Protein 6ABO (pdb70)

Radius of gyration: 52.86 Å; Cα contacts (8 Å, |Δi|>4): 261; chains: 2; bounding box: 54×176×40 Å

CATH classification: 2.170.210.10 (+1 more: 1.20.5.370)

Structure (mmCIF, N/CA/C/O backbone):
data_6ABO
#
_entry.id   6ABO
#
_cell.length_a   75.315
_cell.length_b   331.116
_cell.length_c   64.080
_cell.angle_alpha   90.000
_cell.angle_beta   90.000
_cell.angle_gamma   90.000
#
_symmetry.space_group_name_H-M   'C 2 2 21'
#
loop_
_entity.id
_entity.type
_entity.pdbx_description
1 polymer 'DNA repair protein XRCC4'
2 polymer 'Intermediate filament family orphan 1'
3 non-polymer GLYCEROL
4 non-polymer 'SULFATE ION'
5 water water
#
loop_
_atom_site.group_PDB
_atom_site.id
_atom_site.type_symbol
_atom_site.label_atom_id
_atom_site.label_alt_id
_atom_site.label_comp_id
_atom_site.label_asym_id
_atom_site.label_entity_id
_atom_site.label_seq_id
_atom_site.pdbx_PDB_ins_code
_atom_site.Cartn_x
_atom_site.Cartn_y
_atom_site.Cartn_z
_atom_site.occupancy
_atom_site.B_iso_or_equiv
_atom_site.auth_seq_id
_atom_site.auth_comp_id
_atom_site.auth_asym_id
_atom_site.auth_atom_id
_atom_site.pdbx_PDB_model_num
ATOM 1 N N . MET A 1 15 ? 55.12400 113.63600 10.23500 1.000 52.82000 1 MET A N 1
ATOM 2 C CA . MET A 1 15 ? 54.67400 114.74300 11.07100 1.000 50.77000 1 MET A CA 1
ATOM 3 C C . MET A 1 15 ? 53.48700 114.30200 11.93200 1.000 48.90000 1 MET A C 1
ATOM 4 O O . MET A 1 15 ? 52.48100 113.83400 11.40700 1.000 71.67000 1 MET A O 1
ATOM 9 N N . GLU A 1 16 ? 53.60600 114.42700 13.25100 1.000 45.52000 2 GLU A N 1
ATOM 10 C CA . GLU A 1 16 ? 52.52300 114.10300 14.17100 1.000 35.38000 2 GLU A CA 1
ATOM 11 C C . GLU A 1 16 ? 51.98300 115.37900 14.80500 1.000 29.62000 2 GLU A C 1
ATOM 12 O O . GLU A 1 16 ? 52.53200 116.46900 14.63300 1.000 37.42000 2 GLU A O 1
ATOM 18 N N . ARG A 1 17 ? 50.88800 115.23100 15.54600 1.000 20.49000 3 ARG A N 1
ATOM 19 C CA . ARG A 1 17 ? 50.34700 116.34300 16.31800 1.000 23.21000 3 ARG A CA 1
ATOM 20 C C . ARG A 1 17 ? 49.45700 115.79900 17.42800 1.000 27.61000 3 ARG A C 1
ATOM 21 O O . ARG A 1 17 ? 48.99800 114.65500 17.38500 1.000 24.01000 3 ARG A O 1
ATOM 29 N N . LYS A 1 18 ? 49.22300 116.64300 18.42800 1.000 18.16000 4 LYS A N 1
ATOM 30 C CA . LYS A 1 18 ? 48.32100 116.31700 19.52300 1.000 21.90000 4 LYS A CA 1
ATOM 31 C C . LYS A 1 18 ? 47.59400 117.59000 19.93700 1.000 30.76000 4 LYS A C 1
ATOM 32 O O . LYS A 1 18 ? 48.22500 118.63400 20.12900 1.000 31.58000 4 LYS A O 1
ATOM 38 N N . ILE A 1 19 ? 46.27300 117.50100 20.06000 1.000 20.49000 5 ILE A N 1
ATOM 39 C CA . ILE A 1 19 ? 45.42900 118.61600 20.47500 1.000 21.45000 5 ILE A CA 1
ATOM 40 C C . ILE A 1 19 ? 44.88300 118.28300 21.85500 1.000 23.12000 5 ILE A C 1
ATOM 41 O O . ILE A 1 19 ? 44.28000 117.21900 22.05000 1.000 32.49000 5 ILE A O 1
ATOM 46 N N . SER A 1 20 ? 45.10100 119.18100 22.81300 1.000 36.34000 6 SER A N 1
ATOM 47 C CA . SER A 1 20 ? 44.76300 118.91900 24.20200 1.000 27.57000 6 SER A CA 1
ATOM 48 C C . SER A 1 20 ? 44.03700 120.11400 24.79700 1.000 26.60000 6 SER A C 1
ATOM 49 O O . SER A 1 20 ? 44.26200 121.26000 24.40100 1.000 39.24000 6 SER A O 1
ATOM 52 N N . ARG A 1 21 ? 43.16200 119.82900 25.75400 1.000 24.48000 7 ARG A N 1
ATOM 53 C CA . ARG A 1 21 ? 42.44500 120.86000 26.48700 1.000 36.06000 7 ARG A CA 1
ATOM 54 C C . ARG A 1 21 ? 43.20400 121.20400 27.76000 1.000 34.47000 7 ARG A C 1
ATOM 55 O O . ARG A 1 21 ? 43.60000 120.31100 28.51600 1.000 41.70000 7 ARG A O 1
ATOM 63 N N . ILE A 1 22 ? 43.40900 122.50000 27.99100 1.000 33.98000 8 ILE A N 1
ATOM 64 C CA . ILE A 1 22 ? 44.07200 122.98200 29.19200 1.000 35.92000 8 ILE A CA 1
ATOM 65 C C . ILE A 1 22 ? 43.22900 124.08600 29.81300 1.000 34.74000 8 ILE A C 1
ATOM 66 O O . ILE A 1 22 ? 42.31900 124.63500 29.19100 1.000 40.54000 8 ILE A O 1
ATOM 71 N N A HIS A 1 23 ? 43.53300 124.38900 31.07200 0.610 36.51000 9 HIS A N 1
ATOM 72 N N B HIS A 1 23 ? 43.57000 124.42300 31.05300 0.390 37.17000 9 HIS A N 1
ATOM 73 C CA A HIS A 1 23 ? 42.88100 125.47000 31.80300 0.610 40.78000 9 HIS A CA 1
ATOM 74 C CA B HIS A 1 23 ? 42.88600 125.45900 31.82000 0.390 40.83000 9 HIS A CA 1
ATOM 75 C C A HIS A 1 23 ? 43.96400 126.40300 32.32200 0.610 41.14000 9 HIS A C 1
ATOM 76 C C B HIS A 1 23 ? 43.93700 126.42000 32.36200 0.390 41.18000 9 HIS A C 1
ATOM 77 O O A HIS A 1 23 ? 44.73300 126.03100 33.21400 0.610 47.85000 9 HIS A O 1
ATOM 78 O O B HIS A 1 23 ? 44.66300 126.08300 33.30300 0.390 47.69000 9 HIS A O 1
ATOM 91 N N . LEU A 1 24 ? 44.03400 127.60300 31.75600 1.000 38.75000 10 LEU A N 1
ATOM 92 C CA . LEU A 1 24 ? 44.96500 128.61300 32.23600 1.000 38.06000 10 LEU A CA 1
ATOM 93 C C . LEU A 1 24 ? 44.43800 129.21900 33.52800 1.000 40.49000 10 LEU A C 1
ATOM 94 O O . LEU A 1 24 ? 43.23000 129.40800 33.69100 1.000 51.71000 10 LEU A O 1
ATOM 99 N N . VAL A 1 25 ? 45.34700 129.51100 34.46000 1.000 41.60000 11 VAL A N 1
ATOM 100 C CA . VAL A 1 25 ? 44.93500 130.22500 35.66200 1.000 46.76000 11 VAL A CA 1
ATOM 101 C C . VAL A 1 25 ? 44.77300 131.71400 35.39200 1.000 32.13000 11 VAL A C 1
ATOM 102 O O . VAL A 1 25 ? 44.10600 132.40700 36.17000 1.000 49.83000 11 VAL A O 1
ATOM 106 N N . SER A 1 26 ? 45.36200 132.22200 34.30500 1.000 38.36000 12 SER A N 1
ATOM 107 C CA . SER A 1 26 ? 45.10100 133.59700 33.88900 1.000 35.26000 12 SER A CA 1
ATOM 108 C C . SER A 1 26 ? 43.66100 133.75700 33.42000 1.000 46.00000 12 SER A C 1
ATOM 109 O O . SER A 1 26 ? 42.98500 134.72500 33.78500 1.000 51.64000 12 SER A O 1
ATOM 112 N N . GLU A 1 27 ? 43.17700 132.81100 32.60700 1.000 56.85000 13 GLU A N 1
ATOM 113 C CA . GLU A 1 27 ? 41.80100 132.77100 32.11500 1.000 47.92000 13 GLU A CA 1
ATOM 114 C C . GLU A 1 27 ? 41.17300 131.47100 32.60400 1.000 51.03000 13 GLU A C 1
ATOM 115 O O . GLU A 1 27 ? 41.09900 130.48500 31.85500 1.000 58.38000 13 GLU A O 1
ATOM 121 N N . PRO A 1 28 ? 40.71500 131.42600 33.85900 1.000 54.71000 14 PRO A N 1
ATOM 122 C CA . PRO A 1 28 ? 40.18800 130.16600 34.40200 1.000 46.18000 14 PRO A CA 1
ATOM 123 C C . PRO A 1 28 ? 38.77300 129.83400 33.96200 1.000 58.35000 14 PRO A C 1
ATOM 124 O O . PRO A 1 28 ? 38.34600 128.68400 34.14000 1.000 50.06000 14 PRO A O 1
ATOM 128 N N . SER A 1 29 ? 38.03900 130.78900 33.38900 1.000 69.27000 15 SER A N 1
ATOM 129 C CA . SER A 1 29 ? 36.62600 130.56400 33.10100 1.000 71.38000 15 SER A CA 1
ATOM 130 C C . SER A 1 29 ? 36.43300 129.63300 31.90900 1.000 62.88000 15 SER A C 1
ATOM 131 O O . SER A 1 29 ? 35.56800 128.74900 31.94100 1.000 55.53000 15 SER A O 1
ATOM 134 N N . ILE A 1 30 ? 37.22300 129.80800 30.85200 1.000 46.89000 16 ILE A N 1
ATOM 135 C CA . ILE A 1 30 ? 37.00900 129.06300 29.61700 1.000 39.37000 16 ILE A CA 1
ATOM 136 C C . ILE A 1 30 ? 38.01900 127.92900 29.49400 1.000 50.85000 16 ILE A C 1
ATOM 137 O O . ILE A 1 30 ? 38.79800 127.66800 30.41800 1.000 55.03000 16 ILE A O 1
ATOM 142 N N . THR A 1 31 ? 38.00200 127.24500 28.35200 1.000 43.36000 17 THR A N 1
ATOM 143 C CA . THR A 1 31 ? 38.92200 126.15900 28.05000 1.000 38.02000 17 THR A CA 1
ATOM 144 C C . THR A 1 31 ? 39.73900 126.53700 26.82400 1.000 32.60000 17 THR A C 1
ATOM 145 O O . THR A 1 31 ? 39.18000 126.97900 25.81800 1.000 40.54000 17 THR A O 1
ATOM 149 N N . HIS A 1 32 ? 41.05400 126.37400 26.90900 1.000 26.50000 18 HIS A N 1
ATOM 150 C CA . HIS A 1 32 ? 41.92300 126.62800 25.77300 1.000 16.42000 18 HIS A CA 1
ATOM 151 C C . HIS A 1 32 ? 42.32700 125.30800 25.12900 1.000 22.87000 18 HIS A C 1
ATOM 152 O O . HIS A 1 32 ? 41.95900 124.22200 25.58200 1.000 26.59000 18 HIS A O 1
ATOM 159 N N . PHE A 1 33 ? 43.10100 125.40900 24.05500 1.000 14.46000 19 PHE A N 1
ATOM 160 C CA . PHE A 1 33 ? 43.54800 124.24100 23.31700 1.000 16.06000 19 PHE A CA 1
ATOM 161 C C . PHE A 1 33 ? 45.01800 124.39900 22.97700 1.000 28.73000 19 PHE A C 1
ATOM 162 O O . PHE A 1 33 ? 45.46400 125.48500 22.59500 1.000 24.76000 19 PHE A O 1
ATOM 170 N N . LEU A 1 34 ? 45.76400 123.31100 23.12100 1.000 21.24000 20 LEU A N 1
ATOM 171 C CA . LEU A 1 34 ? 47.15900 123.24300 22.71500 1.000 14.22000 20 LEU A CA 1
ATOM 172 C C . LEU A 1 34 ? 47.26800 122.26000 21.56300 1.000 21.17000 20 LEU A C 1
ATOM 173 O O . LEU A 1 34 ? 46.82700 121.11300 21.68300 1.000 29.84000 20 LEU A O 1
ATOM 178 N N . GLN A 1 35 ? 47.85200 122.70400 20.45800 1.000 16.07000 21 GLN A N 1
ATOM 179 C CA . GLN A 1 35 ? 48.12400 121.84100 19.31300 1.000 16.44000 21 GLN A CA 1
ATOM 180 C C . GLN A 1 35 ? 49.63700 121.77000 19.15900 1.000 30.87000 21 GLN A C 1
ATOM 181 O O . GLN A 1 35 ? 50.25600 122.69700 18.62700 1.000 36.50000 21 GLN A O 1
ATOM 187 N N . VAL A 1 36 ? 50.22900 120.67800 19.63700 1.000 30.82000 22 VAL A N 1
ATOM 188 C CA . VAL A 1 36 ? 51.66800 120.45600 19.55100 1.000 36.03000 22 VAL A CA 1
ATOM 189 C C . VAL A 1 36 ? 51.94000 119.53800 18.37000 1.000 30.44000 22 VAL A C 1
ATOM 190 O O . VAL A 1 36 ? 51.35200 118.45700 18.27600 1.000 42.27000 22 VAL A O 1
ATOM 194 N N . SER A 1 37 ? 52.83900 119.95400 17.47600 1.000 19.62000 23 SER A N 1
ATOM 195 C CA . SER A 1 37 ? 53.23000 119.15100 16.32100 1.000 29.30000 23 SER A CA 1
ATOM 196 C C . SER A 1 37 ? 54.74500 118.97100 16.28900 1.000 29.72000 23 SER A C 1
ATOM 197 O O . SER A 1 37 ? 55.49500 119.89700 16.61300 1.000 40.65000 23 SER A O 1
ATOM 200 N N . TRP A 1 38 ? 55.19200 117.77900 15.88500 1.000 32.51000 24 TRP A N 1
ATOM 201 C CA . TRP A 1 38 ? 56.60400 117.41000 15.93600 1.000 32.74000 24 TRP A CA 1
ATOM 202 C C . TRP A 1 38 ? 56.89600 116.32100 14.90800 1.000 38.29000 24 TRP A C 1
ATOM 203 O O . TRP A 1 38 ? 55.99100 115.77000 14.27900 1.000 39.12000 24 TRP A O 1
ATOM 214 N N . GLU A 1 39 ? 58.17000 116.02500 14.73700 1.000 62.25000 25 GLU A N 1
ATOM 215 C CA . GLU A 1 39 ? 58.64700 115.04800 13.77100 1.000 59.45000 25 GLU A CA 1
ATOM 216 C C . GLU A 1 39 ? 60.13700 114.78200 13.93900 1.000 70.16000 25 GLU A C 1
ATOM 217 O O . GLU A 1 39 ? 60.90600 115.69100 13.78000 1.000 95.20000 25 GLU A O 1
ATOM 223 N N . LYS A 1 40 ? 60.56600 113.56200 14.21300 1.000 59.21000 26 LYS A N 1
ATOM 224 C CA . LYS A 1 40 ? 59.63400 112.47000 14.43400 1.000 52.27000 26 LYS A CA 1
ATOM 225 C C . LYS A 1 40 ? 59.43500 112.28100 15.93600 1.000 64.04000 26 LYS A C 1
ATOM 226 O O . LYS A 1 40 ? 58.54900 111.54700 16.36700 1.000 59.19000 26 LYS A O 1
ATOM 232 N N . THR A 1 41 ? 60.27600 112.93900 16.73400 1.000 76.32000 27 THR A N 1
ATOM 233 C CA . THR A 1 41 ? 60.19800 112.86200 18.18600 1.000 61.69000 27 THR A CA 1
ATOM 234 C C . THR A 1 41 ? 60.06800 114.26600 18.76300 1.000 47.07000 27 THR A C 1
ATOM 235 O O . THR A 1 41 ? 60.43500 115.25800 18.12800 1.000 46.82000 27 THR A O 1
ATOM 239 N N . LEU A 1 42 ? 59.53400 114.34400 19.98500 1.000 42.20000 28 LEU A N 1
ATOM 240 C CA . LEU A 1 42 ? 59.36000 115.64100 20.63500 1.000 26.85000 28 LEU A CA 1
ATOM 241 C C . LEU A 1 42 ? 60.69400 116.28600 20.99600 1.000 38.91000 28 LEU A C 1
ATOM 242 O O . LEU A 1 42 ? 60.74100 117.49800 21.22100 1.000 46.39000 28 LEU A O 1
ATOM 247 N N . GLU A 1 43 ? 61.77900 115.50600 21.03200 1.000 56.90000 29 GLU A N 1
ATOM 248 C CA . GLU A 1 43 ? 63.07700 116.04400 21.43200 1.000 38.08000 29 GLU A CA 1
ATOM 249 C C . GLU A 1 43 ? 63.69200 116.89700 20.33000 1.000 38.30000 29 GLU A C 1
ATOM 250 O O . GLU A 1 43 ? 64.36500 117.89400 20.61600 1.000 57.24000 29 GLU A O 1
ATOM 256 N N . SER A 1 44 ? 63.47600 116.52600 19.06900 1.000 40.91000 30 SER A N 1
ATOM 257 C CA . SER A 1 44 ? 64.09000 117.24600 17.95200 1.000 44.83000 30 SER A CA 1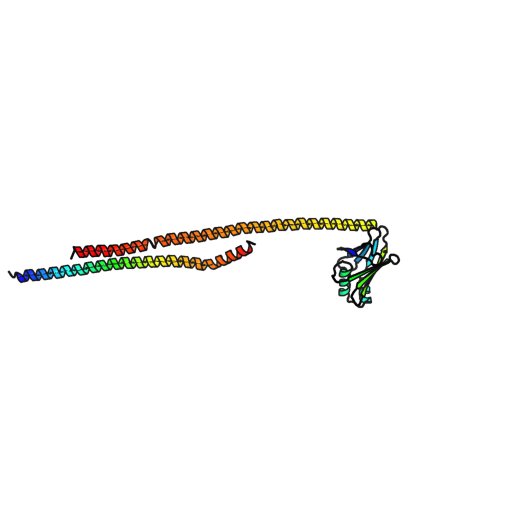
ATOM 258 C C . SER A 1 44 ? 63.43100 118.57600 17.66800 1.000 44.84000 30 SER A C 1
ATOM 259 O O . SER A 1 44 ? 63.70900 119.15900 16.60900 1.000 45.03000 30 SER A O 1
ATOM 262 N N . GLY A 1 45 ? 62.58900 119.07500 18.55800 1.000 36.52000 31 GLY A N 1
ATOM 263 C CA . GLY A 1 45 ? 61.89500 120.32500 18.34100 1.000 36.18000 31 GLY A CA 1
ATOM 264 C C . GLY A 1 45 ? 60.43400 120.10800 18.00400 1.000 41.39000 31 GLY A C 1
ATOM 265 O O . GLY A 1 45 ? 60.0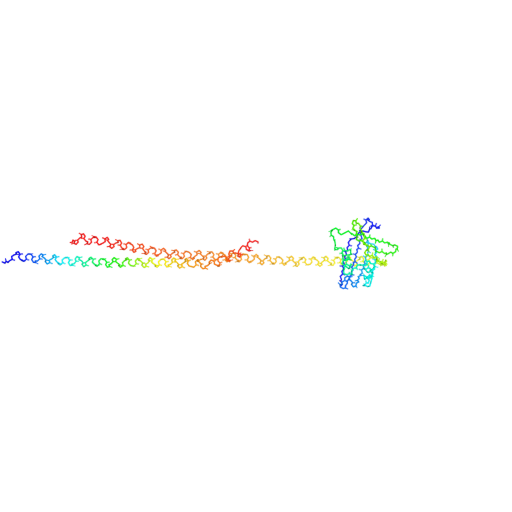3100 119.05900 17.48700 1.000 51.82000 31 GLY A O 1
ATOM 266 N N . PHE A 1 46 ? 59.61900 121.11400 18.30400 1.000 32.23000 32 PHE A N 1
ATOM 267 C CA . PHE A 1 46 ? 58.19300 121.00400 18.04300 1.000 34.84000 32 PHE A CA 1
ATOM 268 C C . PHE A 1 46 ? 57.59700 122.39500 17.90200 1.000 46.61000 32 PHE A C 1
ATOM 269 O O . PHE A 1 46 ? 58.20000 123.39700 18.29500 1.000 43.54000 32 PHE A O 1
ATOM 277 N N . VAL A 1 47 ? 56.39800 122.43600 17.32800 1.000 33.19000 33 VAL A N 1
ATOM 278 C CA . VAL A 1 47 ? 55.60600 123.65300 17.21100 1.000 24.90000 33 VAL A CA 1
ATOM 279 C C . VAL A 1 47 ? 54.43800 123.53500 18.17600 1.000 24.08000 33 VAL A C 1
ATOM 280 O O . VAL A 1 47 ? 53.76600 122.49700 18.22100 1.000 31.80000 33 VAL A O 1
ATOM 284 N N . ILE A 1 48 ? 54.20600 124.58400 18.95700 1.000 17.05000 34 ILE A N 1
ATOM 285 C CA . ILE A 1 48 ? 53.16200 124.59100 19.97200 1.000 17.91000 34 ILE A CA 1
ATOM 286 C C . ILE A 1 48 ? 52.28900 125.81800 19.74800 1.000 21.17000 34 ILE A C 1
ATOM 287 O O . ILE A 1 48 ? 52.80400 126.91500 19.50300 1.000 27.38000 34 ILE A O 1
ATOM 292 N N . THR A 1 49 ? 50.97200 125.62600 19.81200 1.000 28.36000 35 THR A N 1
ATOM 293 C CA . THR A 1 49 ? 49.99800 126.67200 19.52500 1.000 18.90000 35 THR A CA 1
ATOM 294 C C . THR A 1 49 ? 48.93200 126.67600 20.60700 1.000 21.26000 35 THR A C 1
ATOM 295 O O . THR A 1 49 ? 48.40900 125.61800 20.972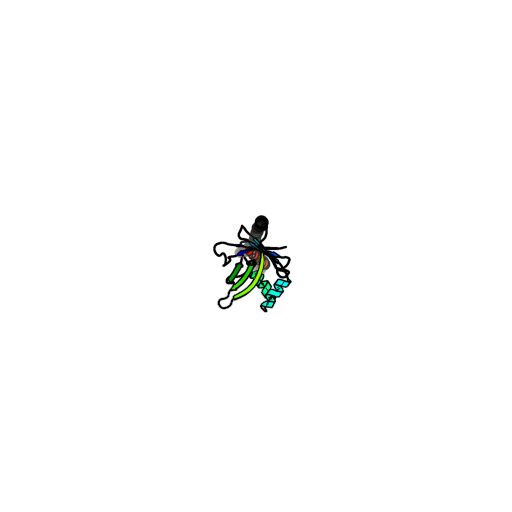00 1.000 26.92000 35 THR A O 1
ATOM 299 N N . LEU A 1 50 ? 48.61500 127.86200 21.11700 1.000 19.27000 36 LEU A N 1
ATOM 300 C CA . LEU A 1 50 ? 47.52500 128.05700 22.06000 1.000 17.36000 36 LEU A CA 1
ATOM 301 C C . LEU A 1 50 ? 46.40400 128.81700 21.36600 1.000 38.43000 36 LEU A C 1
ATOM 302 O O . LEU A 1 50 ? 46.66300 129.72100 20.56500 1.000 41.08000 36 LEU A O 1
ATOM 307 N N . THR A 1 51 ? 45.15900 128.44800 21.66600 1.000 23.39000 37 THR A N 1
ATOM 308 C CA . THR A 1 51 ? 44.01700 129.08300 21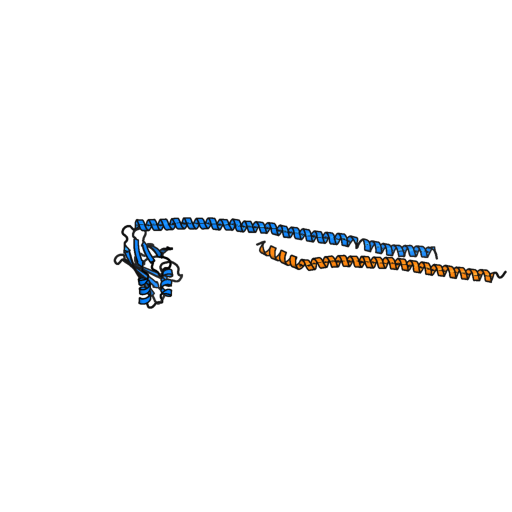.02400 1.000 18.87000 37 THR A CA 1
ATOM 309 C C . THR A 1 51 ? 42.79400 128.97500 21.92000 1.000 17.12000 37 THR A C 1
ATOM 310 O O . THR A 1 51 ? 42.62800 128.00100 22.66000 1.000 28.36000 37 THR A O 1
ATOM 314 N N . ASP A 1 52 ? 41.93200 129.99000 21.83900 1.000 15.60000 38 ASP A N 1
ATOM 315 C CA . ASP A 1 52 ? 40.69400 130.03000 22.60800 1.000 22.41000 38 ASP A CA 1
ATOM 316 C C . ASP A 1 52 ? 39.46500 130.04600 21.70600 1.000 42.00000 38 ASP A C 1
ATOM 317 O O . ASP A 1 52 ? 38.38700 130.47200 22.13700 1.000 21.24000 38 ASP A O 1
ATOM 322 N N . GLY A 1 53 ? 39.60200 129.58900 20.46400 1.000 19.25000 39 GLY A N 1
ATOM 323 C CA . GLY A 1 53 ? 38.52700 129.71000 19.50400 1.000 37.87000 39 GLY A CA 1
ATOM 324 C C . GLY A 1 53 ? 38.34700 131.09600 18.93200 1.000 29.42000 39 GLY A C 1
ATOM 325 O O . GLY A 1 53 ? 37.29100 131.37700 18.35300 1.000 39.41000 39 GLY A O 1
ATOM 326 N N . HIS A 1 54 ? 39.34300 131.97200 19.08200 1.000 33.13000 40 HIS A N 1
ATOM 327 C CA . HIS A 1 54 ? 39.30000 133.32700 18.54200 1.000 27.01000 40 HIS A CA 1
ATOM 328 C C . HIS A 1 54 ? 40.69200 133.76700 18.10900 1.000 24.38000 40 HIS A C 1
ATOM 329 O O . HIS A 1 54 ? 40.93800 133.99400 16.92000 1.000 21.17000 40 HIS A O 1
ATOM 336 N N . SER A 1 55 ? 41.60000 133.92000 19.06500 1.000 28.97000 41 SER A N 1
ATOM 337 C CA . SER A 1 55 ? 42.98700 134.22500 18.75600 1.000 28.21000 41 SER A CA 1
ATOM 338 C C . SER A 1 55 ? 43.81900 132.95300 18.82800 1.000 26.82000 41 SER A C 1
ATOM 339 O O . SER A 1 55 ? 43.35800 131.89900 19.27400 1.000 18.32000 41 SER A O 1
ATOM 342 N N . ALA A 1 56 ? 45.06400 133.06100 18.37500 1.000 24.74000 42 ALA A N 1
ATOM 343 C CA . ALA A 1 56 ? 45.96800 131.92100 18.38500 1.000 28.08000 42 ALA A CA 1
ATOM 344 C C . ALA A 1 56 ? 47.39600 132.42400 18.51100 1.000 35.62000 42 ALA A C 1
ATOM 345 O O . ALA A 1 56 ? 47.79500 133.35400 17.80300 1.000 32.98000 42 ALA A O 1
ATOM 347 N N . TRP A 1 57 ? 48.15500 131.81200 19.41600 1.000 36.99000 43 TRP A N 1
ATOM 348 C CA . TRP A 1 57 ? 49.56000 132.12800 19.62400 1.000 26.38000 43 TRP A CA 1
ATOM 349 C C . TRP A 1 57 ? 50.38700 130.89200 19.30600 1.000 26.10000 43 TRP A C 1
ATOM 350 O O . TRP A 1 57 ? 50.11200 129.80700 19.82700 1.000 22.99000 43 TRP A O 1
ATOM 361 N N . THR A 1 58 ? 51.39100 131.05500 18.45100 1.000 20.20000 44 THR A N 1
ATOM 362 C CA . THR A 1 58 ? 52.21000 129.94600 17.98800 1.000 30.13000 44 THR A CA 1
ATOM 363 C C . THR A 1 58 ? 53.67900 130.23300 18.26700 1.000 44.78000 44 THR A C 1
ATOM 364 O O . THR A 1 58 ? 54.15700 131.35000 18.04900 1.000 38.03000 44 THR A O 1
ATOM 368 N N . GLY A 1 59 ? 54.38100 129.22300 18.76100 1.000 37.16000 45 GLY A N 1
ATOM 369 C CA . GLY A 1 59 ? 55.81600 129.31700 18.95000 1.000 35.99000 45 GLY A CA 1
ATOM 370 C C . GLY A 1 59 ? 56.48900 128.02200 18.54900 1.000 30.15000 45 GLY A C 1
ATOM 371 O O . GLY A 1 59 ? 55.91900 126.93600 18.67300 1.000 35.54000 45 GLY A O 1
ATOM 372 N N . THR A 1 60 ? 57.71600 128.15100 18.05500 1.000 37.36000 46 THR A N 1
ATOM 373 C CA . THR A 1 60 ? 58.53200 127.01200 17.65700 1.000 43.16000 46 THR A CA 1
ATOM 374 C C . THR A 1 60 ? 59.64200 126.82400 18.68100 1.000 45.24000 46 THR A C 1
ATOM 375 O O . THR A 1 60 ? 60.49100 127.70700 18.85000 1.000 52.38000 46 THR A O 1
ATOM 379 N N . VAL A 1 61 ? 59.62900 125.68300 19.36300 1.000 36.39000 47 VAL A N 1
ATOM 380 C CA . VAL A 1 61 ? 60.64300 125.33400 20.35100 1.000 28.00000 47 VAL A CA 1
ATOM 381 C C . VAL A 1 61 ? 61.65800 124.42600 19.66900 1.000 29.02000 47 VAL A C 1
ATOM 382 O O . VAL A 1 61 ? 61.35700 123.27000 19.35500 1.000 40.42000 47 VAL A O 1
ATOM 386 N N . SER A 1 62 ? 62.86200 124.94400 19.44200 1.000 40.91000 48 SER A N 1
ATOM 387 C CA . SER A 1 62 ? 63.88700 124.19300 18.73600 1.000 35.04000 48 SER A CA 1
ATOM 388 C C . SER A 1 62 ? 64.44500 123.08400 19.62600 1.000 46.66000 48 SER A C 1
ATOM 389 O O . SER A 1 62 ? 64.09700 122.94800 20.80400 1.000 46.93000 48 SER A O 1
ATOM 392 N N . GLU A 1 63 ? 65.33000 122.27400 19.04300 1.000 41.06000 49 GLU A N 1
ATOM 393 C CA . GLU A 1 63 ? 65.98800 121.22300 19.81000 1.000 45.62000 49 GLU A CA 1
ATOM 394 C C . GLU A 1 63 ? 66.93400 121.81500 20.84700 1.000 49.15000 49 GLU A C 1
ATOM 395 O O . GLU A 1 63 ? 67.03900 121.30000 21.96700 1.000 40.70000 49 GLU A O 1
ATOM 401 N N . SER A 1 64 ? 67.62600 122.90000 20.49200 1.000 44.75000 50 SER A N 1
ATOM 402 C CA . SER A 1 64 ? 68.54400 123.53600 21.42800 1.000 27.79000 50 SER A CA 1
ATOM 403 C C . SER A 1 64 ? 67.80600 124.12300 22.62400 1.000 36.64000 50 SER A C 1
ATOM 404 O O . SER A 1 64 ? 68.33000 124.11600 23.74400 1.000 44.99000 50 SER A O 1
ATOM 407 N N . GLU A 1 65 ? 66.59200 124.63100 22.40800 1.000 34.44000 51 GLU A N 1
ATOM 408 C CA . GLU A 1 65 ? 65.83200 125.21000 23.50800 1.000 31.19000 51 GLU A CA 1
ATOM 409 C C . GLU A 1 65 ? 65.36500 124.14500 24.49300 1.000 34.42000 51 GLU A C 1
ATOM 410 O O . GLU A 1 65 ? 65.22300 124.42800 25.68800 1.000 38.97000 51 GLU A O 1
ATOM 416 N N . ILE A 1 66 ? 65.11600 122.92400 24.01500 1.000 41.60000 52 ILE A N 1
ATOM 417 C CA . ILE A 1 66 ? 64.73200 121.84300 24.91800 1.000 31.39000 52 ILE A CA 1
ATOM 418 C C . ILE A 1 66 ? 65.91200 121.44000 25.79300 1.000 37.22000 52 ILE A C 1
ATOM 419 O O . ILE A 1 66 ? 65.75700 121.20500 26.99800 1.000 40.19000 52 ILE A O 1
ATOM 424 N N . SER A 1 67 ? 67.10600 121.35200 25.20200 1.000 39.32000 53 SER A N 1
ATOM 425 C CA . SER A 1 67 ? 68.30700 121.06500 25.98100 1.000 31.91000 53 SER A CA 1
ATOM 426 C C . SER A 1 67 ? 68.55800 122.15400 27.01600 1.000 34.24000 53 SER A C 1
ATOM 427 O O . SER A 1 67 ? 68.81300 121.86400 28.19100 1.000 45.71000 53 SER A O 1
ATOM 430 N N . GLN A 1 68 ? 68.48700 123.41900 26.59300 1.000 25.79000 54 GLN A N 1
ATOM 431 C CA . GLN A 1 68 ? 68.73500 124.52800 27.50700 1.000 30.35000 54 GLN A CA 1
ATOM 432 C C . GLN A 1 68 ? 67.74900 124.52400 28.66800 1.000 25.86000 54 GLN A C 1
ATOM 433 O O . GLN A 1 68 ? 68.12900 124.77800 29.81700 1.000 33.74000 54 GLN A O 1
ATOM 439 N N . GLU A 1 69 ? 66.47800 124.23500 28.39000 1.000 29.74000 55 GLU A N 1
ATOM 440 C CA . GLU A 1 69 ? 65.47400 124.25000 29.44800 1.000 33.67000 55 GLU A CA 1
ATOM 441 C C . GLU A 1 69 ? 65.75400 123.17400 30.48800 1.000 29.13000 55 GLU A C 1
ATOM 442 O O . GLU A 1 69 ? 65.54800 123.39100 31.68800 1.000 22.30000 55 GLU A O 1
ATOM 448 N N . ALA A 1 70 ? 66.22300 122.00600 30.04500 1.000 40.69000 56 ALA A N 1
ATOM 449 C CA . ALA A 1 70 ? 66.53500 120.92900 30.97800 1.000 33.06000 56 ALA A CA 1
ATOM 450 C C . ALA A 1 70 ? 67.81800 121.22000 31.74500 1.000 36.00000 56 ALA A C 1
ATOM 451 O O . ALA A 1 70 ? 67.91000 120.93100 32.94500 1.000 36.12000 56 ALA A O 1
ATOM 453 N N . ASP A 1 71 ? 68.81700 121.79500 31.07100 1.000 26.50000 57 ASP A N 1
ATOM 454 C CA . ASP A 1 71 ? 70.08700 122.08200 31.72900 1.000 23.84000 57 ASP A CA 1
ATOM 455 C C . ASP A 1 71 ? 69.93800 123.17700 32.78000 1.000 25.56000 57 ASP A C 1
ATOM 456 O O . ASP A 1 71 ? 70.53500 123.08900 33.86000 1.000 32.85000 57 ASP A O 1
ATOM 461 N N . ASP A 1 72 ? 69.13900 124.20900 32.49300 1.000 22.83000 58 ASP A N 1
ATOM 462 C CA . ASP A 1 72 ? 68.93000 125.28700 33.45500 1.000 23.75000 58 ASP A CA 1
ATOM 463 C C . ASP A 1 72 ? 68.23000 124.82700 34.72700 1.000 23.08000 58 ASP A C 1
ATOM 464 O O . ASP A 1 72 ? 68.14400 125.60800 35.68100 1.000 30.29000 58 ASP A O 1
ATOM 469 N N . MET A 1 73 ? 67.71300 123.60100 34.76500 1.000 12.04000 59 MET A N 1
ATOM 470 C CA . MET A 1 73 ? 67.17500 123.04000 35.99700 1.000 36.71000 59 MET A CA 1
ATOM 471 C C . MET A 1 73 ? 67.88200 121.75000 36.38800 1.000 37.87000 59 MET A C 1
ATOM 472 O O . MET A 1 73 ? 67.39000 121.02500 37.26300 1.000 33.61000 59 MET A O 1
ATOM 477 N N . ALA A 1 74 ? 69.02300 121.45200 35.76100 1.000 22.39000 60 ALA A N 1
ATOM 478 C CA . ALA A 1 74 ? 69.85800 120.30600 36.12100 1.000 30.60000 60 ALA A CA 1
ATOM 479 C C . ALA A 1 74 ? 69.06500 119.00300 36.08800 1.000 39.61000 60 ALA A C 1
ATOM 480 O O . ALA A 1 74 ? 69.23600 118.12800 36.94000 1.000 43.48000 60 ALA A O 1
ATOM 482 N N . MET A 1 75 ? 68.17900 118.87900 35.10500 1.000 37.70000 61 MET A N 1
ATOM 483 C CA . MET A 1 75 ? 67.41300 117.66300 34.88400 1.000 29.61000 61 MET A CA 1
ATOM 484 C C . MET A 1 75 ? 67.95000 116.95400 33.65000 1.000 32.42000 61 MET A C 1
ATOM 485 O O . MET A 1 75 ? 68.27100 117.59600 32.64500 1.000 32.62000 61 MET A O 1
ATOM 490 N N . GLU A 1 76 ? 68.06600 115.63200 33.74100 1.000 33.23000 62 GLU A N 1
ATOM 491 C CA . GLU A 1 76 ? 68.48300 114.84600 32.58900 1.000 36.79000 62 GLU A CA 1
ATOM 492 C C . GLU A 1 76 ? 67.49400 115.03500 31.44400 1.000 38.85000 62 GLU A C 1
ATOM 493 O O . GLU A 1 76 ? 66.27700 115.08500 31.65400 1.000 37.89000 62 GLU A O 1
ATOM 499 N N . LYS A 1 77 ? 68.02900 115.18400 30.25500 1.000 33.56000 63 LYS A N 1
ATOM 500 C CA . LYS A 1 77 ? 67.24600 115.43800 29.07800 1.000 41.39000 63 LYS A CA 1
ATOM 501 C C . LYS A 1 77 ? 66.14500 114.44500 28.84500 1.000 38.54000 63 LYS A C 1
ATOM 502 O O . LYS A 1 77 ? 65.00800 114.78900 28.68700 1.000 46.58000 63 LYS A O 1
ATOM 508 N N . GLY A 1 78 ? 66.49700 113.18600 28.82000 1.000 55.49000 64 GLY A N 1
ATOM 509 C CA . GLY A 1 78 ? 65.49700 112.14800 28.62100 1.000 28.51000 64 GLY A CA 1
ATOM 510 C C . GLY A 1 78 ? 64.36100 112.23700 29.62100 1.000 36.68000 64 GLY A C 1
ATOM 511 O O . GLY A 1 78 ? 63.19100 112.07800 29.26400 1.000 42.54000 64 GLY A O 1
ATOM 512 N N . LYS A 1 79 ? 64.68900 112.50500 30.88600 1.000 38.01000 65 LYS A N 1
ATOM 513 C CA . LYS A 1 79 ? 63.65200 112.67200 31.89800 1.000 36.18000 65 LYS A CA 1
ATOM 514 C C . LYS A 1 79 ? 62.83500 113.93400 31.65700 1.000 43.64000 65 LYS A C 1
ATOM 515 O O . LYS A 1 79 ? 61.63100 113.95600 31.94100 1.000 41.54000 65 LYS A O 1
ATOM 521 N N . TYR A 1 80 ? 63.46500 114.99000 31.13400 1.000 42.29000 66 TYR A N 1
ATOM 522 C CA . TYR A 1 80 ? 62.75100 116.23900 30.88800 1.000 45.56000 66 TYR A CA 1
ATOM 523 C C . TYR A 1 80 ? 61.83300 116.12700 29.67900 1.000 43.79000 66 TYR A C 1
ATOM 524 O O . TYR A 1 80 ? 60.66000 116.51200 29.74600 1.000 35.90000 66 TYR A O 1
ATOM 533 N N . VAL A 1 81 ? 62.35600 115.61500 28.56000 1.000 33.93000 67 VAL A N 1
ATOM 534 C CA . VAL A 1 81 ? 61.52300 115.37500 27.38600 1.000 28.78000 67 VAL A CA 1
ATOM 535 C C . VAL A 1 81 ? 60.34000 114.49100 27.74800 1.000 27.12000 67 VAL A C 1
ATOM 536 O O . VAL A 1 81 ? 59.23500 114.66800 27.22100 1.000 37.13000 67 VAL A O 1
ATOM 540 N N . GLY A 1 82 ? 60.54000 113.54600 28.66800 1.000 37.37000 68 GLY A N 1
ATOM 541 C CA . GLY A 1 82 ? 59.42900 112.75200 29.15600 1.000 37.53000 68 GLY A CA 1
ATOM 542 C C . GLY A 1 82 ? 58.40400 113.56700 29.91700 1.000 22.41000 68 GLY A C 1
ATOM 543 O O . GLY A 1 82 ? 57.23000 113.19400 29.97200 1.000 36.50000 68 GLY A O 1
ATOM 544 N N . GLU A 1 83 ? 58.82600 114.68600 30.51200 1.000 39.17000 69 GLU A N 1
ATOM 545 C CA . GLU A 1 83 ? 57.89100 115.55000 31.22600 1.000 42.85000 69 GLU A CA 1
ATOM 546 C C . GLU A 1 83 ? 57.13500 116.47400 30.28200 1.000 34.97000 69 GLU A C 1
ATOM 547 O O . GLU A 1 83 ? 56.01900 116.89800 30.60200 1.000 26.83000 69 GLU A O 1
ATOM 553 N N . LEU A 1 84 ? 57.72200 116.80000 29.12800 1.000 36.02000 70 LEU A N 1
ATOM 554 C CA . LEU A 1 84 ? 56.99200 117.56300 28.12100 1.000 34.16000 70 LEU A CA 1
ATOM 555 C C . LEU A 1 84 ? 55.81400 116.75900 27.58300 1.000 38.56000 70 LEU A C 1
ATOM 556 O O . LEU A 1 84 ? 54.68500 117.26200 27.51500 1.000 30.18000 70 LEU A O 1
ATOM 561 N N . ARG A 1 85 ? 56.06200 115.50200 27.20200 1.000 29.49000 71 ARG A N 1
ATOM 562 C CA . ARG A 1 85 ? 54.98600 114.63300 26.73600 1.000 26.56000 71 ARG A CA 1
ATOM 563 C C . ARG A 1 85 ? 53.87900 114.51900 27.77800 1.000 28.87000 71 ARG A C 1
ATOM 564 O O . ARG A 1 85 ? 52.69100 114.50400 27.43800 1.000 38.50000 71 ARG A O 1
ATOM 572 N N . LYS A 1 86 ? 54.25000 114.45700 29.05600 1.000 22.80000 72 LYS A N 1
ATOM 573 C CA . LYS A 1 86 ? 53.25300 114.29800 30.10500 1.000 31.86000 72 LYS A CA 1
ATOM 574 C C . LYS A 1 86 ? 52.44600 115.57500 30.31800 1.000 43.35000 72 LYS A C 1
ATOM 575 O O . LYS A 1 86 ? 51.27400 115.50800 30.71000 1.000 43.50000 72 LYS A O 1
ATOM 581 N N . ALA A 1 87 ? 53.04100 116.73600 30.04500 1.000 48.65000 73 ALA A N 1
ATOM 582 C CA . ALA A 1 87 ? 52.41000 118.03000 30.27600 1.000 41.02000 73 ALA A CA 1
ATOM 583 C C . ALA A 1 87 ? 51.78800 118.63600 29.02500 1.000 38.20000 73 ALA A C 1
ATOM 584 O O . ALA A 1 87 ? 50.69500 119.20400 29.09900 1.000 31.71000 73 ALA A O 1
ATOM 586 N N . LEU A 1 88 ? 52.46000 118.53700 27.87900 1.000 31.84000 74 LEU A N 1
ATOM 587 C CA . LEU A 1 88 ? 51.99000 119.18200 26.66000 1.000 27.57000 74 LEU A CA 1
ATOM 588 C C . LEU A 1 88 ? 51.16200 118.26700 25.77100 1.000 45.92000 74 LEU A C 1
ATOM 589 O O . LEU A 1 88 ? 50.36700 118.76300 24.96300 1.000 46.30000 74 LEU A O 1
ATOM 594 N N . LEU A 1 89 ? 51.33500 116.95300 25.89000 1.000 36.61000 75 LEU A N 1
ATOM 595 C CA . LEU A 1 89 ? 50.63900 115.98600 25.05400 1.000 22.81000 75 LEU A CA 1
ATOM 596 C C . LEU A 1 89 ? 49.51500 115.27400 25.79800 1.000 29.87000 75 LEU A C 1
ATOM 597 O O . LEU A 1 89 ? 49.01100 114.25700 25.31100 1.000 29.25000 75 LEU A O 1
ATOM 602 N N . SER A 1 90 ? 49.12500 115.78100 26.96900 1.000 34.67000 76 SER A N 1
ATOM 603 C CA . SER A 1 90 ? 48.00000 115.25200 27.74300 1.000 34.54000 76 SER A CA 1
ATOM 604 C C . SER A 1 90 ? 48.13000 113.74400 27.97000 1.000 48.75000 76 SER A C 1
ATOM 605 O O . SER A 1 90 ? 47.18300 112.97600 27.78900 1.000 61.31000 76 SER A O 1
ATOM 608 N N . GLY A 1 91 ? 49.32200 113.32200 28.38000 1.000 33.03000 77 GLY A N 1
ATOM 609 C CA . GLY A 1 91 ? 49.55400 111.92000 28.66600 1.000 64.51000 77 GLY A CA 1
ATOM 610 C C . GLY A 1 91 ? 50.16100 111.67000 30.03000 1.000 66.71000 77 GLY A C 1
ATOM 611 O O . GLY A 1 91 ? 51.27700 111.15200 30.12600 1.000 65.96000 77 GLY A O 1
ATOM 612 N N . ALA A 1 92 ? 49.43700 112.01700 31.09300 1.000 52.03000 78 ALA A N 1
ATOM 613 C CA . ALA A 1 92 ? 49.97000 111.86200 32.43900 1.000 68.11000 78 ALA A CA 1
ATOM 614 C C . ALA A 1 92 ? 48.83700 111.82700 33.45200 1.000 73.97000 78 ALA A C 1
ATOM 615 O O . ALA A 1 92 ? 47.72200 112.28400 33.18700 1.000 94.34000 78 ALA A O 1
ATOM 617 N N . GLY A 1 93 ? 49.15100 111.28000 34.62500 1.000 57.12000 79 GLY A N 1
ATOM 618 C CA . GLY A 1 93 ? 48.27200 111.32800 35.76800 1.000 72.48000 79 GLY A CA 1
ATOM 619 C C . GLY A 1 93 ? 46.96900 110.58200 35.57200 1.000 97.66000 79 GLY A C 1
ATOM 620 O O . GLY A 1 93 ? 46.73300 109.95800 34.53300 1.000 113.24000 79 GLY A O 1
ATOM 621 N N . PRO A 1 94 ? 46.09100 110.61900 36.58800 1.000 104.26000 80 PRO A N 1
ATOM 622 C CA . PRO A 1 94 ? 46.30100 111.21000 37.91800 1.000 100.49000 80 PRO A CA 1
ATOM 623 C C . PRO A 1 94 ? 47.31600 110.41400 38.75100 1.000 100.79000 80 PRO A C 1
ATOM 624 O O . PRO A 1 94 ? 47.52700 109.23700 38.45600 1.000 97.63000 80 PRO A O 1
ATOM 628 N N . ALA A 1 95 ? 47.93100 111.02900 39.76100 1.000 84.70000 81 ALA A N 1
ATOM 629 C CA . ALA A 1 95 ? 47.63600 112.40300 40.15700 1.000 87.79000 81 ALA A CA 1
ATOM 630 C C . ALA A 1 95 ? 48.74800 113.36700 39.76000 1.000 85.95000 81 ALA A C 1
ATOM 631 O O . ALA A 1 95 ? 49.27100 114.10100 40.59900 1.000 92.35000 81 ALA A O 1
ATOM 633 N N . ASP A 1 96 ? 49.10700 113.36400 38.47800 1.000 58.11000 82 ASP A N 1
ATOM 634 C CA . ASP A 1 96 ? 50.06700 114.32900 37.95300 1.000 63.20000 82 ASP A CA 1
ATOM 635 C C . ASP A 1 96 ? 49.35500 115.66300 37.75500 1.000 57.95000 82 ASP A C 1
ATOM 636 O O . ASP A 1 96 ? 48.56000 115.82000 36.82300 1.000 67.37000 82 ASP A O 1
ATOM 641 N N . VAL A 1 97 ? 49.63400 116.62100 38.63400 1.000 48.26000 83 VAL A N 1
ATOM 642 C CA . VAL A 1 97 ? 49.01600 117.94000 38.57400 1.000 41.14000 83 VAL A CA 1
ATOM 643 C C . VAL A 1 97 ? 49.93100 118.87700 37.80000 1.000 48.33000 83 VAL A C 1
ATOM 644 O O . VAL A 1 97 ? 51.15000 118.89000 38.01300 1.000 53.15000 83 VAL A O 1
ATOM 648 N N . TYR A 1 98 ? 49.34700 119.65700 36.89600 1.000 46.00000 84 TYR A N 1
ATOM 649 C CA . TYR A 1 98 ? 50.08000 120.64700 36.12400 1.000 31.15000 84 TYR A CA 1
ATOM 650 C C . TYR A 1 98 ? 49.32100 121.96300 36.14200 1.000 32.76000 84 TYR A C 1
ATOM 651 O O . TYR A 1 98 ? 48.08700 121.98000 36.16100 1.000 52.18000 84 TYR A O 1
ATOM 660 N N . THR A 1 99 ? 50.06700 123.06100 36.14500 1.000 23.27000 85 THR A N 1
ATOM 661 C CA . THR A 1 99 ? 49.51100 124.40300 36.12900 1.000 24.27000 85 THR A CA 1
ATOM 662 C C . THR A 1 99 ? 50.03700 125.11700 34.89500 1.000 38.24000 85 THR A C 1
ATOM 663 O O . THR A 1 99 ? 51.22800 125.01900 34.58100 1.000 23.68000 85 THR A O 1
ATOM 667 N N . PHE A 1 100 ? 49.15000 125.80900 34.18400 1.000 31.85000 86 PHE A N 1
ATOM 668 C CA . PHE A 1 100 ? 49.49500 126.47500 32.93700 1.000 21.28000 86 PHE A CA 1
ATOM 669 C C . PHE A 1 100 ? 49.21200 127.96200 33.06200 1.000 28.37000 86 PHE A C 1
ATOM 670 O O . PHE A 1 100 ? 48.14400 128.36100 33.54000 1.000 36.53000 86 PHE A O 1
ATOM 678 N N . ASN A 1 101 ? 50.17300 128.77400 32.63800 1.000 30.46000 87 ASN A N 1
ATOM 679 C CA . ASN A 1 101 ? 50.06000 130.22100 32.68200 1.000 32.91000 87 ASN A CA 1
ATOM 680 C C . ASN A 1 101 ? 50.35700 130.78500 31.30500 1.000 37.28000 87 ASN A C 1
ATOM 681 O O . ASN A 1 101 ? 51.20100 130.25500 30.57500 1.000 32.83000 87 ASN A O 1
ATOM 686 N N . PHE A 1 102 ? 49.65500 131.85600 30.95100 1.000 32.04000 88 PHE A N 1
ATOM 687 C CA . PHE A 1 102 ? 49.95200 132.55800 29.71300 1.000 32.29000 88 PHE A CA 1
ATOM 688 C C . PHE A 1 102 ? 49.66600 134.03700 29.90200 1.000 29.15000 88 PHE 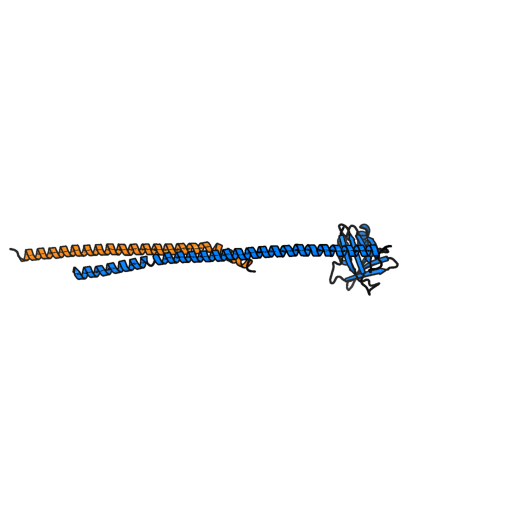A C 1
ATOM 689 O O . PHE A 1 102 ? 48.61600 134.41200 30.43200 1.000 31.51000 88 PHE A O 1
ATOM 697 N N . SER A 1 103 ? 50.61200 134.86500 29.47500 1.000 29.40000 89 SER A N 1
ATOM 698 C CA . SER A 1 103 ? 50.48700 136.31400 29.52200 1.000 41.41000 89 SER A CA 1
ATOM 699 C C . SER A 1 103 ? 50.33600 136.82000 28.09700 1.000 39.41000 89 SER A C 1
ATOM 700 O O . SER A 1 103 ? 51.25700 136.68000 27.28600 1.000 33.11000 89 SER A O 1
ATOM 703 N N . LYS A 1 104 ? 49.17500 137.40100 27.79100 1.000 34.89000 90 LYS A N 1
ATOM 704 C CA . LYS A 1 104 ? 48.94300 137.90900 26.44700 1.000 40.75000 90 LYS A CA 1
ATOM 705 C C . LYS A 1 104 ? 49.79100 139.13300 26.12900 1.000 45.40000 90 LYS A C 1
ATOM 706 O O . LYS A 1 104 ? 49.87000 139.52100 24.95900 1.000 49.49000 90 LYS A O 1
ATOM 712 N N . GLU A 1 105 ? 50.43400 139.73600 27.13300 1.000 51.19000 91 GLU A N 1
ATOM 713 C CA . GLU A 1 105 ? 51.30500 140.88200 26.89500 1.000 42.81000 91 GLU A CA 1
ATOM 714 C C . GLU A 1 105 ? 52.69300 140.43800 26.45100 1.000 41.80000 91 GLU A C 1
ATOM 715 O O . GLU A 1 105 ? 53.18900 140.87600 25.40600 1.000 43.94000 91 GLU A O 1
ATOM 721 N N . SER A 1 106 ? 53.33500 139.57300 27.23600 1.000 47.31000 92 SER A N 1
ATOM 722 C CA . SER A 1 106 ? 54.66300 139.07500 26.90800 1.000 51.65000 92 SER A CA 1
ATOM 723 C C . SER A 1 106 ? 54.63000 137.85800 25.99700 1.000 37.74000 92 SER A C 1
ATOM 724 O O . SER A 1 106 ? 55.66800 137.50500 25.42300 1.000 37.69000 92 SER A O 1
ATOM 727 N N . CYS A 1 107 ? 53.46800 137.21700 25.85200 1.000 40.08000 93 CYS A N 1
ATOM 728 C CA . CYS A 1 107 ? 53.30600 136.04100 24.99700 1.000 36.16000 93 CYS A CA 1
ATOM 729 C C . CYS A 1 107 ? 54.22000 134.90200 25.44200 1.000 38.07000 93 CYS A C 1
ATOM 730 O O . CYS A 1 107 ? 54.72500 134.12800 24.62700 1.000 43.34000 93 CYS A O 1
ATOM 733 N N . TYR A 1 108 ? 54.43400 134.79900 26.75000 1.000 37.93000 94 TYR A N 1
ATOM 734 C CA . TYR A 1 108 ? 55.20100 133.70900 27.33100 1.000 26.56000 94 TYR A CA 1
ATOM 735 C C . TYR A 1 108 ? 54.24700 132.66700 27.89000 1.000 29.56000 94 TYR A C 1
ATOM 736 O O . TYR A 1 108 ? 53.30300 133.00400 28.61400 1.000 30.31000 94 TYR A O 1
ATOM 745 N N . PHE A 1 109 ? 54.49500 131.40900 27.54400 1.000 28.28000 95 PHE A N 1
ATOM 746 C CA . PHE A 1 109 ? 53.71400 130.28000 28.03100 1.000 38.79000 95 PHE A CA 1
ATOM 747 C C . PHE A 1 109 ? 54.51600 129.58800 29.12800 1.000 31.94000 95 PHE A C 1
ATOM 748 O O . PHE A 1 109 ? 55.62400 129.10200 28.88000 1.000 23.56000 95 PHE A O 1
ATOM 756 N N . PHE A 1 110 ? 53.96700 129.56300 30.33900 1.000 27.12000 96 PHE A N 1
ATOM 757 C CA . PHE A 1 110 ? 54.59900 128.91400 31.47900 1.000 31.16000 96 PHE A CA 1
ATOM 758 C C . PHE A 1 110 ? 53.79100 127.69200 31.88300 1.000 34.39000 96 PHE A C 1
ATOM 759 O O . PHE A 1 110 ? 52.55700 127.71100 31.83700 1.000 57.02000 96 PHE A O 1
ATOM 767 N N . PHE A 1 111 ? 54.48600 126.63400 32.29100 1.000 28.97000 97 PHE A N 1
ATOM 768 C CA . PHE A 1 111 ? 53.81600 125.48700 32.88200 1.000 42.85000 97 PHE A CA 1
ATOM 769 C C . PHE A 1 111 ? 54.73900 124.84000 33.90400 1.000 49.60000 97 PHE A C 1
ATOM 770 O O . PHE A 1 111 ? 55.96700 124.88900 33.77600 1.000 29.59000 97 PHE A O 1
ATOM 778 N N . GLU A 1 112 ? 54.13100 124.24600 34.92800 1.000 33.96000 98 GLU A N 1
ATOM 779 C CA . GLU A 1 112 ? 54.87500 123.68200 36.04100 1.000 32.40000 98 GLU A CA 1
ATOM 780 C C . GLU A 1 112 ? 54.13500 122.46900 36.58400 1.000 36.45000 98 GLU A C 1
ATOM 781 O O . GLU A 1 112 ? 52.90500 122.39900 36.53400 1.000 42.00000 98 GLU A O 1
ATOM 787 N N . LYS A 1 113 ? 54.90300 121.51300 37.10000 1.000 39.51000 99 LYS A N 1
ATOM 788 C CA . LYS A 1 113 ? 54.35100 120.33100 37.74900 1.000 36.17000 99 LYS A CA 1
ATOM 789 C C . LYS A 1 113 ? 54.27900 120.58600 39.25000 1.000 39.27000 99 LYS A C 1
ATOM 790 O O . LYS A 1 113 ? 55.29800 120.87800 39.88600 1.000 42.77000 99 LYS A O 1
ATOM 796 N N . ASN A 1 114 ? 53.08100 120.48000 39.81400 1.000 34.83000 100 ASN A N 1
ATOM 797 C CA . ASN A 1 114 ? 52.83100 120.85400 41.19900 1.000 40.61000 100 ASN A CA 1
ATOM 798 C C . ASN A 1 114 ? 52.77600 119.61200 42.07900 1.000 53.93000 100 ASN A C 1
ATOM 799 O O . ASN A 1 114 ? 51.94800 118.72200 41.85600 1.000 51.63000 100 ASN A O 1
ATOM 804 N N . LEU A 1 115 ? 53.65600 119.56000 43.07200 1.000 61.31000 101 LEU A N 1
ATOM 805 C CA . LEU A 1 115 ? 53.59400 118.57900 44.14400 1.000 45.79000 101 LEU A CA 1
ATOM 806 C C . LEU A 1 115 ? 53.15600 119.26800 45.42900 1.000 53.84000 101 LEU A C 1
ATOM 807 O O . LEU A 1 115 ? 53.03400 120.49500 45.49700 1.000 54.16000 101 LEU A O 1
ATOM 812 N N . LYS A 1 116 ? 52.91900 118.45800 46.46300 1.000 64.88000 102 LYS A N 1
ATOM 813 C CA . LYS A 1 116 ? 52.42500 118.99500 47.72500 1.000 71.75000 102 LYS A CA 1
ATOM 814 C C . LYS A 1 116 ? 53.45400 119.87200 48.42900 1.000 71.24000 102 LYS A C 1
ATOM 815 O O . LYS A 1 116 ? 53.07500 120.71000 49.25600 1.000 64.70000 102 LYS A O 1
ATOM 821 N N . ASP A 1 117 ? 54.74000 119.71400 48.11200 1.000 71.58000 103 ASP A N 1
ATOM 822 C CA . ASP A 1 117 ? 55.79100 120.45700 48.78900 1.000 60.71000 103 ASP A CA 1
ATOM 823 C C . ASP A 1 117 ? 56.74500 121.19600 47.85900 1.000 59.43000 103 ASP A C 1
ATOM 824 O O . ASP A 1 117 ? 57.56000 121.98400 48.35300 1.000 70.68000 103 ASP A O 1
ATOM 829 N N . VAL A 1 118 ? 56.67100 120.98500 46.54400 1.000 56.58000 104 VAL A N 1
ATOM 830 C CA . VAL A 1 118 ? 57.58100 121.64400 45.61400 1.000 54.45000 104 VAL A CA 1
ATOM 831 C C . VAL A 1 118 ? 56.89400 121.73600 44.25900 1.000 52.65000 104 VAL A C 1
ATOM 832 O O . VAL A 1 118 ? 56.07300 120.88700 43.90500 1.000 54.91000 104 VAL A O 1
ATOM 836 N N . SER A 1 119 ? 57.22200 122.78600 43.50600 1.000 46.90000 105 SER A N 1
ATOM 837 C CA . SER A 1 119 ? 56.73300 122.98000 42.14700 1.000 36.65000 105 SER A CA 1
ATOM 838 C C . SER A 1 119 ? 57.92200 123.12500 41.21000 1.000 31.01000 105 SER A C 1
ATOM 839 O O . SER A 1 119 ? 58.80000 123.96300 41.44000 1.000 44.16000 105 SER A O 1
ATOM 842 N N . PHE A 1 120 ? 57.94800 122.31100 40.16000 1.000 32.74000 106 PHE A N 1
ATOM 843 C CA . PHE A 1 120 ? 59.02300 122.32300 39.17600 1.000 37.91000 106 PHE A CA 1
ATOM 844 C C . PHE A 1 120 ? 58.58700 123.17600 37.98700 1.000 51.69000 106 PHE A C 1
ATOM 845 O O . PHE A 1 120 ? 57.70800 122.77500 37.21700 1.000 43.13000 106 PHE A O 1
ATOM 853 N N . ARG A 1 121 ? 59.19800 124.34900 37.83900 1.000 48.95000 107 ARG A N 1
ATOM 854 C CA . ARG A 1 121 ? 58.94500 125.21100 36.68400 1.000 33.10000 107 ARG A CA 1
ATOM 855 C C . ARG A 1 121 ? 59.56700 124.55100 35.46100 1.000 36.52000 107 ARG A C 1
ATOM 856 O O . ARG A 1 121 ? 60.78600 124.58300 35.27400 1.000 55.87000 107 ARG A O 1
ATOM 864 N N . LEU A 1 122 ? 58.72900 123.95600 34.61400 1.000 29.68000 108 LEU A N 1
ATOM 865 C CA . LEU A 1 122 ? 59.21000 123.07600 33.55500 1.000 21.55000 108 LEU A CA 1
ATOM 866 C C . LEU A 1 122 ? 59.53900 123.80000 32.25400 1.000 41.78000 108 LEU A C 1
ATOM 867 O O . LEU A 1 122 ? 60.48100 123.40900 31.55600 1.000 33.22000 108 LEU A O 1
ATOM 872 N N . GLY A 1 123 ? 58.78900 124.83100 31.89400 1.000 39.85000 109 GLY A N 1
ATOM 873 C CA . GLY A 1 123 ? 58.98200 125.45900 30.59900 1.000 37.02000 109 GLY A CA 1
ATOM 874 C C . GLY A 1 123 ? 58.53100 126.90000 30.57700 1.000 29.77000 109 GLY A C 1
ATOM 875 O O . GLY A 1 123 ? 57.66300 127.31600 31.35200 1.000 32.99000 109 GLY A O 1
ATOM 876 N N . SER A 1 124 ? 59.13000 127.66600 29.66700 1.000 31.20000 110 SER A N 1
ATOM 877 C CA . SER A 1 124 ? 58.74100 129.05400 29.43100 1.000 37.13000 110 SER A CA 1
ATOM 878 C C . SER A 1 124 ? 58.93000 129.30500 27.94000 1.000 30.54000 110 SER A C 1
ATOM 879 O O . SER A 1 124 ? 60.04900 129.57300 27.49000 1.000 29.23000 110 SER A O 1
ATOM 882 N N . PHE A 1 125 ? 57.84100 129.20200 27.18400 1.000 33.99000 111 PHE A N 1
ATOM 883 C CA . PHE A 1 125 ? 57.87300 129.29200 25.73200 1.000 31.00000 111 PHE A CA 1
ATOM 884 C C . PHE A 1 125 ? 57.22400 130.59100 25.27900 1.000 30.38000 111 PHE A C 1
ATOM 885 O O . PHE A 1 125 ? 56.20100 131.01300 25.83200 1.000 23.68000 111 PHE A O 1
ATOM 893 N N . ASN A 1 126 ? 57.82500 131.22500 24.27600 1.000 24.91000 112 ASN A N 1
ATOM 894 C CA . ASN A 1 126 ? 57.31100 132.46900 23.71400 1.000 29.15000 112 ASN A CA 1
ATOM 895 C C . ASN A 1 126 ? 56.49200 132.13600 22.47200 1.000 34.81000 112 ASN A C 1
ATOM 896 O O . ASN A 1 126 ? 57.03500 131.67000 21.46500 1.000 32.23000 112 ASN A O 1
ATOM 901 N N . LEU A 1 127 ? 55.18700 132.37700 22.54900 1.000 36.62000 113 LEU A N 1
ATOM 902 C CA . LEU A 1 127 ? 54.25000 132.09500 21.46600 1.000 31.40000 113 LEU A CA 1
ATOM 903 C C . LEU A 1 127 ? 53.75000 133.43100 20.92800 1.000 34.41000 113 LEU A C 1
ATOM 904 O O . LEU A 1 127 ? 52.84400 134.03900 21.50500 1.000 33.97000 113 LEU A O 1
ATOM 909 N N . GLU A 1 128 ? 54.33900 133.88800 19.82600 1.000 29.74000 114 GLU A N 1
ATOM 910 C CA . GLU A 1 128 ? 53.91700 135.15200 19.24100 1.000 38.75000 114 GLU A CA 1
ATOM 911 C C . GLU A 1 128 ? 52.53500 135.01500 18.60900 1.000 31.50000 114 GLU A C 1
ATOM 912 O O . GLU A 1 128 ? 52.16900 133.96200 18.08000 1.000 36.36000 114 GLU A O 1
ATOM 918 N N . LYS A 1 129 ? 51.75900 136.09600 18.68000 1.000 46.33000 115 LYS A N 1
ATOM 919 C CA . LYS A 1 129 ? 50.38600 136.07500 18.19100 1.000 39.98000 115 LYS A CA 1
ATOM 920 C C . LYS A 1 129 ? 50.37400 135.97900 16.67000 1.000 32.40000 115 LYS A C 1
ATOM 921 O O . LYS A 1 129 ? 51.13900 136.66600 15.98900 1.000 29.74000 115 LYS A O 1
ATOM 927 N N . VAL A 1 130 ? 49.50900 135.11500 16.13700 1.000 46.07000 116 VAL A N 1
ATOM 928 C CA . VAL A 1 130 ? 49.41300 134.94500 14.69200 1.000 38.81000 116 VAL A CA 1
ATOM 929 C C . VAL A 1 130 ? 48.47500 135.99800 14.10800 1.000 34.10000 116 VAL A C 1
ATOM 930 O O . VAL A 1 130 ? 47.58600 136.53300 14.78000 1.000 27.57000 116 VAL A O 1
ATOM 934 N N . GLU A 1 131 ? 48.68000 136.29600 12.82400 1.000 32.99000 117 GLU A N 1
ATOM 935 C CA . GLU A 1 131 ? 47.89000 137.33600 12.17500 1.000 49.45000 117 GLU A CA 1
ATOM 936 C C . GLU A 1 131 ? 46.50900 136.83100 11.77000 1.000 45.28000 117 GLU A C 1
ATOM 937 O O . GLU A 1 131 ? 45.51900 137.55900 11.90500 1.000 42.42000 117 GLU A O 1
ATOM 943 N N . ASN A 1 132 ? 46.41800 135.59300 11.27800 1.000 34.59000 118 ASN A N 1
ATOM 944 C CA . ASN A 1 132 ? 45.15100 134.99500 10.85200 1.000 34.93000 118 ASN A CA 1
ATOM 945 C C . ASN A 1 132 ? 44.87800 133.77300 11.71800 1.000 34.02000 118 ASN A C 1
ATOM 946 O O . ASN A 1 132 ? 45.19800 132.63700 11.32900 1.000 33.21000 118 ASN A O 1
ATOM 951 N N . PRO A 1 133 ? 44.29100 133.95500 12.90500 1.000 24.68000 119 PRO A N 1
ATOM 952 C CA . PRO A 1 133 ? 43.98400 132.79600 13.75400 1.000 24.48000 119 PRO A CA 1
ATOM 953 C C . PRO A 1 133 ? 42.86900 131.92100 13.21200 1.000 33.56000 119 PRO A C 1
ATOM 954 O O . PRO A 1 133 ? 42.81600 130.73400 13.56000 1.000 26.35000 119 PRO A O 1
ATOM 958 N N . ALA A 1 134 ? 41.96900 132.46600 12.38900 1.000 45.01000 120 ALA A N 1
ATOM 959 C CA . ALA A 1 134 ? 40.88500 131.65600 11.84600 1.000 28.26000 120 ALA A CA 1
ATOM 960 C C . ALA A 1 134 ? 41.42300 130.57500 10.91900 1.000 22.57000 120 ALA A C 1
ATOM 961 O O . ALA A 1 134 ? 40.94100 129.43600 10.93500 1.000 25.13000 120 ALA A O 1
ATOM 963 N N . GLU A 1 135 ? 42.43000 130.91200 10.10800 1.000 13.54000 121 GLU A N 1
ATOM 964 C CA . GLU A 1 135 ? 43.06100 129.91000 9.25600 1.000 22.27000 121 GLU A CA 1
ATOM 965 C C . GLU A 1 135 ? 43.63600 128.76400 10.08100 1.000 30.91000 121 GLU A C 1
ATOM 966 O O . GLU A 1 135 ? 43.58000 127.60200 9.66500 1.000 39.56000 121 GLU A O 1
ATOM 972 N N . VAL A 1 136 ? 44.18200 129.07100 11.25900 1.000 32.13000 122 VAL A N 1
ATOM 973 C CA . VAL A 1 136 ? 44.72700 128.02500 12.11800 1.000 29.79000 122 VAL A CA 1
ATOM 974 C C . VAL A 1 136 ? 43.60300 127.21900 12.75800 1.000 30.02000 122 VAL A C 1
ATOM 975 O O . VAL A 1 136 ? 43.67600 125.98700 12.84400 1.000 30.05000 122 VAL A O 1
ATOM 979 N N . ILE A 1 137 ? 42.54500 127.89300 13.20900 1.000 15.41000 123 ILE A N 1
ATOM 980 C CA . ILE A 1 137 ? 41.42600 127.18000 13.81700 1.000 15.94000 123 ILE A CA 1
ATOM 981 C C . ILE A 1 137 ? 40.74100 126.27800 12.79500 1.000 21.30000 123 ILE A C 1
ATOM 982 O O . ILE A 1 137 ? 40.34800 125.15000 13.11200 1.000 30.84000 123 ILE A O 1
ATOM 987 N N . ARG A 1 138 ? 40.59900 126.74800 11.55300 1.000 25.72000 124 ARG A N 1
ATOM 988 C CA . ARG A 1 138 ? 39.95600 125.92900 10.52800 1.000 23.59000 124 ARG A CA 1
ATOM 989 C C . ARG A 1 138 ? 40.78000 124.68600 10.22300 1.000 26.90000 124 ARG A C 1
ATOM 990 O O . ARG A 1 138 ? 40.23900 123.57600 10.14400 1.000 31.34000 124 ARG A O 1
ATOM 998 N N . GLU A 1 139 ? 42.09300 124.85300 10.04500 1.000 28.75000 125 GLU A N 1
ATOM 999 C CA . GLU A 1 139 ? 42.95800 123.70000 9.81300 1.000 22.97000 125 GLU A CA 1
ATOM 1000 C C . GLU A 1 139 ? 42.89800 122.72900 10.98600 1.000 29.39000 125 GLU A C 1
ATOM 1001 O O . GLU A 1 139 ? 42.94300 121.50700 10.79600 1.000 28.87000 125 GLU A O 1
ATOM 1007 N N . LEU A 1 140 ? 42.78600 123.25500 12.20700 1.000 27.06000 126 LEU A N 1
ATOM 1008 C CA . LEU A 1 140 ? 42.65900 122.39200 13.37600 1.000 27.19000 126 LEU A CA 1
ATOM 1009 C C . LEU A 1 140 ? 41.37200 121.57800 13.32200 1.000 27.29000 126 LEU A C 1
ATOM 1010 O O . LEU A 1 140 ? 41.37100 120.38300 13.64400 1.000 29.11000 126 LEU A O 1
ATOM 1015 N N . ILE A 1 141 ? 40.26300 122.20300 12.92000 1.000 21.33000 127 ILE A N 1
ATOM 1016 C CA . ILE A 1 141 ? 39.00400 121.46800 12.85300 1.000 29.67000 127 ILE A CA 1
ATOM 1017 C C . ILE A 1 141 ? 39.01300 120.49600 11.67900 1.000 20.16000 127 ILE A C 1
ATOM 1018 O O . ILE A 1 141 ? 38.50200 119.37500 11.78300 1.000 18.77000 127 ILE A O 1
ATOM 1023 N N . CYS A 1 142 ? 39.60800 120.89400 10.55200 1.000 19.39000 128 CYS A N 1
ATOM 1024 C CA . CYS A 1 142 ? 39.75200 119.96300 9.43700 1.000 15.79000 128 CYS A CA 1
ATOM 1025 C C . CYS A 1 142 ? 40.53900 118.72700 9.85200 1.000 24.06000 128 CYS A C 1
ATOM 1026 O O . CYS A 1 142 ? 40.22500 117.61000 9.42400 1.000 31.64000 128 CYS A O 1
ATOM 1029 N N . TYR A 1 143 ? 41.56300 118.90300 10.69200 1.000 41.44000 129 TYR A N 1
ATOM 1030 C CA . TYR A 1 143 ? 42.31800 117.75000 11.17300 1.000 19.16000 129 TYR A CA 1
ATOM 1031 C C . TYR A 1 143 ? 41.45300 116.85300 12.04800 1.000 21.00000 129 TYR A C 1
ATOM 1032 O O . TYR A 1 143 ? 41.50800 115.62400 11.93100 1.000 24.01000 129 TYR A O 1
ATOM 1041 N N . CYS A 1 144 ? 40.65300 117.44500 12.93600 1.000 19.63000 130 CYS A N 1
ATOM 1042 C CA . CYS A 1 144 ? 39.80800 116.63300 13.80500 1.000 23.30000 130 CYS A CA 1
ATOM 1043 C C . CYS A 1 144 ? 38.74700 115.88600 13.00500 1.000 28.86000 130 CYS A C 1
ATOM 1044 O O . CYS A 1 144 ? 38.46600 114.71500 13.28500 1.000 30.35000 130 CYS A O 1
ATOM 1047 N N . LEU A 1 145 ? 38.15400 116.54000 12.00200 1.000 29.31000 131 LEU A N 1
ATOM 1048 C CA . LEU A 1 145 ? 37.16000 115.86300 11.17400 1.000 18.32000 131 LEU A CA 1
ATOM 1049 C C . LEU A 1 145 ? 37.79400 114.73700 10.36500 1.000 27.79000 131 LEU A C 1
ATOM 1050 O O . LEU A 1 145 ? 37.21300 113.65200 10.24100 1.000 23.42000 131 LEU A O 1
ATOM 1055 N N . ASP A 1 146 ? 38.99100 114.97000 9.81700 1.000 19.31000 132 ASP A N 1
ATOM 1056 C CA . ASP A 1 146 ? 39.69300 113.91100 9.10000 1.000 20.11000 132 ASP A CA 1
ATOM 1057 C C . ASP A 1 146 ? 40.03600 112.75200 10.02700 1.000 33.99000 132 ASP A C 1
ATOM 1058 O O . ASP A 1 146 ? 39.97900 111.58500 9.62200 1.000 38.25000 132 ASP A O 1
ATOM 1063 N N . THR A 1 147 ? 40.39600 113.05500 11.27600 1.000 37.83000 133 THR A N 1
ATOM 1064 C CA . THR A 1 147 ? 40.72200 112.00000 12.23200 1.000 35.47000 133 THR A CA 1
ATOM 1065 C C . THR A 1 147 ? 39.48800 111.18400 12.59300 1.000 31.07000 133 THR A C 1
ATOM 1066 O O . THR A 1 147 ? 39.55400 109.95200 12.68000 1.000 30.89000 133 THR A O 1
ATOM 1070 N N . ILE A 1 148 ? 38.35200 111.85200 12.80200 1.000 28.63000 134 ILE A N 1
ATOM 1071 C CA . ILE A 1 148 ? 37.11100 111.14200 13.09900 1.000 23.66000 134 ILE A CA 1
ATOM 1072 C C . ILE A 1 148 ? 36.73100 110.23000 11.93900 1.000 30.40000 134 ILE A C 1
ATOM 1073 O O . ILE A 1 148 ? 36.29700 109.09000 12.14200 1.000 42.51000 134 ILE A O 1
ATOM 1078 N N . ALA A 1 149 ? 36.89800 110.71200 10.70500 1.000 38.98000 135 ALA A N 1
ATOM 1079 C CA . ALA A 1 149 ? 36.59100 109.88400 9.54400 1.000 25.06000 135 ALA A CA 1
ATOM 1080 C C . ALA A 1 149 ? 37.52600 108.68600 9.45600 1.000 25.47000 135 ALA A C 1
ATOM 1081 O O . ALA A 1 149 ? 37.09500 107.58000 9.11500 1.000 36.76000 135 ALA A O 1
ATOM 1083 N N . GLU A 1 150 ? 38.81100 108.88600 9.75800 1.000 31.06000 136 GLU A N 1
ATOM 1084 C CA . GLU A 1 150 ? 39.74500 107.76500 9.77200 1.000 26.03000 136 GLU A CA 1
ATOM 1085 C C . GLU A 1 150 ? 39.39100 106.76400 10.86500 1.000 30.23000 136 GLU A C 1
ATOM 1086 O O . GLU A 1 150 ? 39.46400 105.54900 10.64700 1.000 32.88000 136 GLU A O 1
ATOM 1092 N N . ASN A 1 151 ? 38.99600 107.25300 12.04200 1.000 31.27000 137 ASN A N 1
ATOM 1093 C CA . ASN A 1 151 ? 38.70000 106.35500 13.15500 1.000 34.17000 137 ASN A CA 1
ATOM 1094 C C . ASN A 1 151 ? 37.47200 105.50300 12.86800 1.000 28.52000 137 ASN A C 1
ATOM 1095 O O . ASN A 1 151 ? 37.48100 104.28700 13.09400 1.000 45.83000 137 ASN A O 1
ATOM 1100 N N . GLN A 1 152 ? 36.40000 106.12200 12.36900 1.000 40.86000 138 GLN A N 1
ATOM 1101 C CA . GLN A 1 152 ? 35.19500 105.36300 12.06100 1.000 39.28000 138 GLN A CA 1
ATOM 1102 C C . GLN A 1 152 ? 35.40800 104.38400 10.91300 1.000 38.62000 138 GLN A C 1
ATOM 1103 O O . GLN A 1 152 ? 34.66500 103.40300 10.80900 1.000 54.68000 138 GLN A O 1
ATOM 1109 N N . ALA A 1 153 ? 36.40900 104.61500 10.06100 1.000 27.81000 139 ALA A N 1
ATOM 1110 C CA . ALA A 1 153 ? 36.73800 103.62500 9.04200 1.000 23.79000 139 ALA A CA 1
ATOM 1111 C C . ALA A 1 153 ? 37.44600 102.42400 9.65400 1.000 38.45000 139 ALA A C 1
ATOM 1112 O O . ALA A 1 153 ? 37.18800 101.27900 9.26500 1.000 56.28000 139 ALA A O 1
ATOM 1114 N N . LYS A 1 154 ? 38.34400 102.66300 10.61400 1.000 38.22000 140 LYS A N 1
ATOM 1115 C CA . LYS A 1 154 ? 38.99600 101.55800 11.30600 1.000 31.68000 140 LYS A CA 1
ATOM 1116 C C . LYS A 1 154 ? 38.01600 100.79500 12.18600 1.000 32.17000 140 LYS A C 1
ATOM 1117 O O . LYS A 1 154 ? 38.17700 99.58600 12.38400 1.000 39.32000 140 LYS A O 1
ATOM 1123 N N . ASN A 1 155 ? 37.00500 101.48000 12.72500 1.000 32.43000 141 ASN A N 1
ATOM 1124 C CA . ASN A 1 155 ? 35.92400 100.79000 13.42200 1.000 34.74000 141 ASN A CA 1
ATOM 1125 C C . ASN A 1 155 ? 35.23400 99.80200 12.49000 1.000 43.15000 141 ASN A C 1
ATOM 1126 O O . ASN A 1 155 ? 35.10800 98.61400 12.80500 1.000 51.89000 141 ASN A O 1
ATOM 1131 N N . GLU A 1 156 ? 34.77900 100.28300 11.33100 1.000 45.72000 142 GLU A N 1
ATOM 1132 C CA . GLU A 1 156 ? 34.02200 99.43200 10.42100 1.000 50.91000 142 GLU A CA 1
ATOM 1133 C C . GLU A 1 156 ? 34.87100 98.29300 9.87500 1.000 45.40000 142 GLU A C 1
ATOM 1134 O O . GLU A 1 156 ? 34.34600 97.21100 9.59200 1.000 53.20000 142 GLU A O 1
ATOM 1140 N N . HIS A 1 157 ? 36.18000 98.50600 9.73200 1.000 33.65000 143 HIS A N 1
ATOM 1141 C CA . HIS A 1 157 ? 37.04000 97.44100 9.23200 1.000 32.56000 143 HIS A CA 1
ATOM 1142 C C . HIS A 1 157 ? 37.37800 96.42500 10.31500 1.000 40.61000 143 HIS A C 1
ATOM 1143 O O . HIS A 1 157 ? 37.50900 95.23300 10.01900 1.000 60.99000 143 HIS A O 1
ATOM 1150 N N . LEU A 1 158 ? 37.52700 96.87200 11.56400 1.000 41.15000 144 LEU A N 1
ATOM 1151 C CA . LEU A 1 158 ? 37.77100 95.93900 12.65800 1.000 38.45000 144 LEU A CA 1
ATOM 1152 C C . LEU A 1 158 ? 36.49500 95.21300 13.06200 1.000 44.99000 144 LEU A C 1
ATOM 1153 O O . LEU A 1 158 ? 36.52900 94.01300 13.35600 1.000 43.28000 144 LEU A O 1
ATOM 1158 N N . GLN A 1 159 ? 35.36500 95.92300 13.08300 1.000 40.56000 145 GLN A N 1
ATOM 1159 C CA . GLN A 1 159 ? 34.09000 95.27200 13.36400 1.000 48.66000 145 GLN A CA 1
ATOM 1160 C C . GLN A 1 159 ? 33.78400 94.19500 12.33000 1.000 46.26000 145 GLN A C 1
ATOM 1161 O O . GLN A 1 159 ? 33.22300 93.14500 12.66200 1.000 51.75000 145 GLN A O 1
ATOM 1167 N N . LYS A 1 160 ? 34.16300 94.43000 11.07200 1.000 46.07000 146 LYS A N 1
ATOM 1168 C CA . LYS A 1 160 ? 33.92600 93.42900 10.03900 1.000 47.30000 146 LYS A CA 1
ATOM 1169 C C . LYS A 1 160 ? 34.78700 92.18900 10.24300 1.000 50.33000 146 LYS A C 1
ATOM 1170 O O . LYS A 1 160 ? 34.36400 91.08200 9.89100 1.000 65.24000 146 LYS A O 1
ATOM 1176 N N . GLU A 1 161 ? 35.98600 92.34300 10.81200 1.000 46.42000 147 GLU A N 1
ATOM 1177 C CA . GLU A 1 161 ? 36.83700 91.18000 11.04300 1.000 43.76000 147 GLU A CA 1
ATOM 1178 C C . GLU A 1 161 ? 36.29800 90.28900 12.15400 1.000 43.42000 147 GLU A C 1
ATOM 1179 O O . GLU A 1 161 ? 36.53900 89.07800 12.14100 1.000 60.36000 147 GLU A O 1
ATOM 1185 N N . ASN A 1 162 ? 35.57500 90.85900 13.12100 1.000 34.47000 148 ASN A N 1
ATOM 1186 C CA . ASN A 1 162 ? 34.98600 90.03600 14.17300 1.000 40.43000 148 ASN A CA 1
ATOM 1187 C C . ASN A 1 162 ? 33.77600 89.27000 13.66600 1.000 57.59000 148 ASN A C 1
ATOM 1188 O O . ASN A 1 162 ? 33.56800 88.11200 14.04500 1.000 74.78000 148 ASN A O 1
ATOM 1193 N N . GLU A 1 163 ? 32.96400 89.90300 12.81700 1.000 48.35000 149 GLU A N 1
ATOM 1194 C CA . GLU A 1 163 ? 31.84900 89.19400 12.20500 1.000 61.89000 149 GLU A CA 1
ATOM 1195 C C . GLU A 1 163 ? 32.33600 88.01800 11.37000 1.000 52.30000 149 GLU A C 1
ATOM 1196 O O . GLU A 1 163 ? 31.64200 87.00100 11.26200 1.000 64.03000 149 GLU A O 1
ATOM 1202 N N . ARG A 1 164 ? 33.53100 88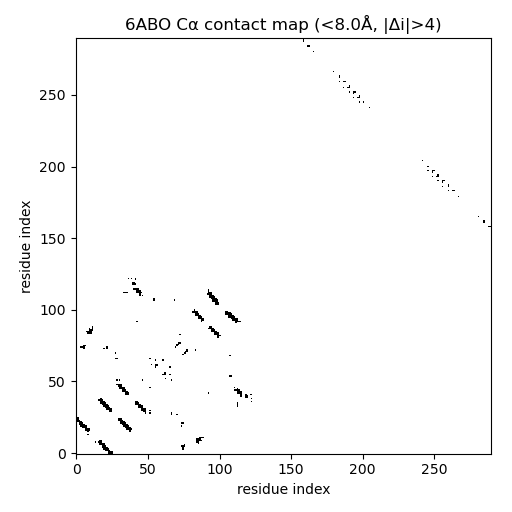.13200 10.78700 1.000 34.20000 150 ARG A N 1
ATOM 1203 C CA . ARG A 1 164 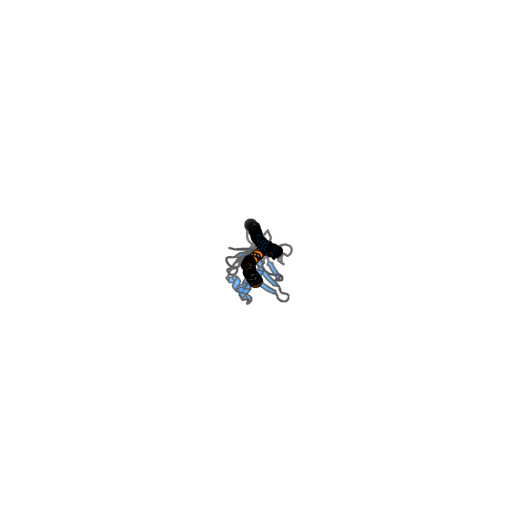? 34.11500 87.01500 10.05700 1.000 47.44000 150 ARG A CA 1
ATOM 1204 C C . ARG A 1 164 ? 34.78100 86.01900 10.99900 1.000 57.25000 150 ARG A C 1
ATOM 1205 O O . ARG A 1 164 ? 34.63800 84.80400 10.82300 1.000 60.64000 150 ARG A O 1
ATOM 1213 N N . LEU A 1 165 ? 35.51100 86.51100 12.00400 1.000 52.73000 151 LEU A N 1
ATOM 1214 C CA . LEU A 1 165 ? 36.15900 85.61000 12.95300 1.000 47.76000 151 LEU A CA 1
ATOM 1215 C C . LEU A 1 165 ? 35.13200 84.80600 13.74100 1.000 44.93000 151 LEU A C 1
ATOM 1216 O O . LEU A 1 165 ? 35.35300 83.62600 14.03700 1.000 56.95000 151 LEU A O 1
ATOM 1221 N N . LEU A 1 166 ? 34.00000 85.42300 14.08300 1.000 45.08000 152 LEU A N 1
ATOM 1222 C CA . LEU A 1 166 ? 32.95500 84.70700 14.80400 1.000 46.67000 152 LEU A CA 1
ATOM 1223 C C . LEU A 1 166 ? 32.15100 83.77800 13.90700 1.000 49.97000 152 LEU A C 1
ATOM 1224 O O . LEU A 1 166 ? 31.58500 82.80000 14.40700 1.000 52.68000 152 LEU A O 1
ATOM 1229 N N . ARG A 1 167 ? 32.08200 84.05000 12.60300 1.000 45.30000 153 ARG A N 1
ATOM 1230 C CA . ARG A 1 167 ? 31.43200 83.09600 11.71500 1.000 50.03000 153 ARG A CA 1
ATOM 1231 C C . ARG A 1 167 ? 32.36600 81.94800 11.35200 1.000 48.94000 153 ARG A C 1
ATOM 1232 O O . ARG A 1 167 ? 31.89600 80.84000 11.07700 1.000 68.10000 153 ARG A O 1
ATOM 1240 N N . ASP A 1 168 ? 33.68000 82.18600 11.35100 1.000 41.95000 154 ASP A N 1
ATOM 1241 C CA . ASP A 1 168 ? 34.62200 81.07600 11.25400 1.000 41.67000 154 ASP A CA 1
ATOM 1242 C C . ASP A 1 168 ? 34.53600 80.18700 12.48600 1.000 48.09000 154 ASP A C 1
ATOM 1243 O O . ASP A 1 168 ? 34.61600 78.95800 12.38300 1.000 53.71000 154 ASP A O 1
ATOM 1248 N N . TRP A 1 169 ? 34.36900 80.79600 13.66100 1.000 46.47000 155 TRP A N 1
ATOM 1249 C CA . TRP A 1 169 ? 34.21900 80.02300 14.88700 1.000 44.61000 155 TRP A CA 1
ATOM 1250 C C . TRP A 1 169 ? 32.90100 79.25700 14.89800 1.000 46.10000 155 TRP A C 1
ATOM 1251 O O . TRP A 1 169 ? 32.85000 78.10600 15.34500 1.000 50.68000 155 TRP A O 1
ATOM 1262 N N . ASN A 1 170 ? 31.82500 79.87700 14.40800 1.000 46.64000 156 ASN A N 1
ATOM 1263 C CA . ASN A 1 170 ? 30.53400 79.19900 14.38500 1.000 47.81000 156 ASN A CA 1
ATOM 1264 C C . ASN A 1 170 ? 30.50900 78.06500 13.36900 1.000 54.17000 156 ASN A C 1
ATOM 1265 O O . ASN A 1 170 ? 29.75000 77.10400 13.53600 1.000 50.45000 156 ASN A O 1
ATOM 1270 N N . ASP A 1 171 ? 31.32000 78.15500 12.31200 1.000 51.47000 157 ASP A N 1
ATOM 1271 C CA . ASP A 1 171 ? 31.39800 77.05400 11.35900 1.000 49.10000 157 ASP A CA 1
ATOM 1272 C C . ASP A 1 171 ? 32.14700 75.86800 11.95400 1.000 51.19000 157 ASP A C 1
ATOM 1273 O O . ASP A 1 171 ? 31.70500 74.72000 11.82400 1.000 49.05000 157 ASP A O 1
ATOM 1278 N N . VAL A 1 172 ? 33.27600 76.12500 12.61700 1.000 44.66000 158 VAL A N 1
ATOM 1279 C CA . VAL A 1 172 ? 34.02500 75.04600 13.25600 1.000 47.03000 158 VAL A CA 1
ATOM 1280 C C . VAL A 1 172 ? 33.20300 74.41600 14.37200 1.000 50.49000 158 VAL A C 1
ATOM 1281 O O . VAL A 1 172 ? 33.23100 73.19500 14.57200 1.000 55.53000 158 VAL A O 1
ATOM 1285 N N . GLN A 1 173 ? 32.44400 75.23400 15.10400 1.000 43.54000 159 GLN A N 1
ATOM 1286 C CA . GLN A 1 173 ? 31.63800 74.71100 16.20300 1.000 41.53000 159 GLN A CA 1
ATOM 1287 C C . GLN A 1 173 ? 30.57600 73.74300 15.69800 1.000 46.92000 159 GLN A C 1
ATOM 1288 O O . GLN A 1 173 ? 30.35700 72.68200 16.29600 1.000 46.19000 159 GLN A O 1
ATOM 1294 N N . GLY A 1 174 ? 29.90700 74.08800 14.59700 1.000 38.00000 160 GLY A N 1
ATOM 1295 C CA . GLY A 1 174 ? 28.90500 73.19500 14.04300 1.000 34.05000 160 GLY A CA 1
ATOM 1296 C C . GLY A 1 174 ? 29.49900 71.98900 13.34600 1.000 46.31000 160 GLY A C 1
ATOM 1297 O O . GLY A 1 174 ? 28.89000 70.91500 13.33100 1.000 50.42000 160 GLY A O 1
ATOM 1298 N N . ARG A 1 175 ? 30.69000 72.14100 12.76300 1.000 39.66000 161 ARG A N 1
ATOM 1299 C CA . ARG A 1 175 ? 31.31800 71.02400 12.06700 1.000 38.25000 161 ARG A CA 1
ATOM 1300 C C . ARG A 1 175 ? 31.95900 70.04500 13.04400 1.000 43.85000 161 ARG A C 1
ATOM 1301 O O . ARG A 1 175 ? 31.92600 68.82900 12.81700 1.000 42.97000 161 ARG A O 1
ATOM 1309 N N . PHE A 1 176 ? 32.54000 70.54800 14.13700 1.000 39.40000 162 PHE A N 1
ATOM 1310 C CA . PHE A 1 176 ? 33.15900 69.65400 15.11100 1.000 35.22000 162 PHE A CA 1
ATOM 1311 C C . PHE A 1 176 ? 32.10900 68.85900 15.87600 1.000 43.99000 162 PHE A C 1
ATOM 1312 O O . PHE A 1 176 ? 32.32900 67.68700 16.20300 1.000 46.22000 162 PHE A O 1
ATOM 1320 N N . GLU A 1 177 ? 30.96400 69.47600 16.17500 1.000 43.99000 163 GLU A N 1
ATOM 1321 C CA . GLU A 1 177 ? 29.86400 68.73200 16.77700 1.000 44.35000 163 GLU A CA 1
ATOM 1322 C C . GLU A 1 177 ? 29.30900 67.67000 15.83700 1.000 40.20000 163 GLU A C 1
ATOM 1323 O O . GLU A 1 177 ? 28.65800 66.73000 16.30400 1.000 57.32000 163 GLU A O 1
ATOM 1329 N N . LYS A 1 178 ? 29.54300 67.79900 14.52800 1.000 36.00000 164 LYS A N 1
ATOM 1330 C CA . LYS A 1 178 ? 29.24000 66.70100 13.61800 1.000 35.37000 164 LYS A CA 1
ATOM 1331 C C . LYS A 1 178 ? 30.27800 65.59100 13.71600 1.000 37.37000 164 LYS A C 1
ATOM 1332 O O . LYS A 1 178 ? 29.94300 64.41900 13.51700 1.000 32.05000 164 LYS A O 1
ATOM 1338 N N . CYS A 1 179 ? 31.53600 65.93500 14.01300 1.000 29.88000 165 CYS A N 1
ATOM 1339 C CA . CYS A 1 179 ? 32.53200 64.90200 14.28400 1.000 28.96000 165 CYS A CA 1
ATOM 1340 C C . CYS A 1 179 ? 32.19700 64.14800 15.56200 1.000 39.70000 165 CYS A C 1
ATOM 1341 O O . CYS A 1 179 ? 32.36100 62.92400 15.63100 1.000 56.66000 165 CYS A O 1
ATOM 1344 N N . VAL A 1 180 ? 31.72700 64.86400 16.58600 1.000 36.39000 166 VAL A N 1
ATOM 1345 C CA . VAL A 1 180 ? 31.37600 64.22000 17.84700 1.000 35.15000 166 VAL A CA 1
ATOM 1346 C C . VAL A 1 180 ? 30.17000 63.30900 17.66300 1.000 33.88000 166 VAL A C 1
ATOM 1347 O O . VAL A 1 180 ? 30.14000 62.18600 18.17900 1.000 34.60000 166 VAL A O 1
ATOM 1351 N N . SER A 1 181 ? 29.16200 63.77000 16.91900 1.000 33.10000 167 SER A N 1
ATOM 1352 C CA . SER A 1 181 ? 27.98700 62.93900 16.68200 1.000 35.59000 167 SER A CA 1
ATOM 1353 C C . SER A 1 181 ? 28.32200 61.74300 15.80000 1.000 35.42000 167 SER A C 1
ATOM 1354 O O . SER A 1 181 ? 27.75400 60.65900 15.97600 1.000 42.40000 167 SER A O 1
ATOM 1357 N N . ALA A 1 182 ? 29.24000 61.91900 14.84300 1.000 40.37000 168 ALA A N 1
ATOM 1358 C CA . ALA A 1 182 ? 29.64500 60.80000 13.99700 1.000 32.49000 168 ALA A CA 1
ATOM 1359 C C . ALA A 1 182 ? 30.46900 59.79100 14.78400 1.000 35.10000 168 ALA A C 1
ATOM 1360 O O . ALA A 1 182 ? 30.30600 58.57800 14.61100 1.000 26.60000 168 ALA A O 1
ATOM 1362 N N . LYS A 1 183 ? 31.31200 60.28000 15.66000 1.000 25.76000 169 LYS A N 1
ATOM 1363 C CA . LYS A 1 183 ? 32.09000 59.41100 16.47700 1.000 23.78000 169 LYS A CA 1
ATOM 1364 C C . LYS A 1 183 ? 31.20600 58.61900 17.42600 1.000 38.50000 169 LYS A C 1
ATOM 1365 O O . LYS A 1 183 ? 31.39200 57.45000 17.60500 1.000 47.70000 169 LYS A O 1
ATOM 1371 N N . GLU A 1 184 ? 30.23600 59.26400 18.03800 1.000 42.83000 170 GLU A N 1
ATOM 1372 C CA . GLU A 1 184 ? 29.30400 58.57800 18.92700 1.000 34.07000 170 GLU A CA 1
ATOM 1373 C C . GLU A 1 184 ? 28.46200 57.56300 18.16500 1.000 34.92000 170 GLU A C 1
ATOM 1374 O O . GLU A 1 184 ? 28.21900 56.45600 18.65900 1.000 38.89000 170 GLU A O 1
ATOM 1380 N N . ALA A 1 185 ? 28.01500 57.91600 16.95700 1.000 28.97000 171 ALA A N 1
ATOM 1381 C CA . ALA A 1 185 ? 27.27700 56.95900 16.14000 1.000 26.18000 171 ALA A CA 1
ATOM 1382 C C . ALA A 1 185 ? 28.15900 55.79400 15.71200 1.000 36.11000 171 ALA A C 1
ATOM 1383 O O . ALA A 1 185 ? 27.65500 54.69000 15.47400 1.000 36.80000 171 ALA A O 1
ATOM 1385 N N . LEU A 1 186 ? 29.47000 56.01800 15.60500 1.000 36.68000 172 LEU A N 1
ATOM 1386 C CA . LEU A 1 186 ? 30.38500 54.92500 15.29800 1.000 34.98000 172 LEU A CA 1
ATOM 1387 C C . LEU A 1 186 ? 30.56400 54.01000 16.50100 1.000 42.44000 172 LEU A C 1
ATOM 1388 O O . LEU A 1 186 ? 30.42000 52.78600 16.39000 1.000 42.32000 172 LEU A O 1
ATOM 1393 N N . GLU A 1 187 ? 30.88300 54.58700 17.66400 1.000 29.15000 173 GLU A N 1
ATOM 1394 C CA . GLU A 1 187 ? 31.08400 53.77800 18.86100 1.000 25.74000 173 GLU A CA 1
ATOM 1395 C C . GLU A 1 187 ? 29.81900 53.02500 19.24900 1.000 36.75000 173 GLU A C 1
ATOM 1396 O O . GLU A 1 187 ? 29.89800 51.93800 19.83300 1.000 30.21000 173 GLU A O 1
ATOM 1402 N N . THR A 1 188 ? 28.64500 53.57500 18.92700 1.000 33.69000 174 THR A N 1
ATOM 1403 C CA . THR A 1 188 ? 27.40700 52.83800 19.15700 1.000 33.29000 174 THR A CA 1
ATOM 1404 C C . THR A 1 188 ? 27.28900 51.65500 18.20100 1.000 31.17000 174 THR A C 1
ATOM 1405 O O . THR A 1 188 ? 26.93500 50.54700 18.61900 1.000 40.13000 174 THR A O 1
ATOM 1409 N N . ASP A 1 189 ? 27.59700 51.86400 16.91900 1.000 37.55000 175 ASP A N 1
ATOM 1410 C CA . ASP A 1 189 ? 27.55700 50.76500 15.96200 1.000 36.50000 175 ASP A CA 1
ATOM 1411 C C . ASP A 1 189 ? 28.64200 49.72900 16.22000 1.000 36.97000 175 ASP A C 1
ATOM 1412 O O . ASP A 1 189 ? 28.46900 48.56400 15.84400 1.000 32.95000 175 ASP A O 1
ATOM 1417 N N . LEU A 1 190 ? 29.75200 50.11800 16.84700 1.000 25.87000 176 LEU A N 1
ATOM 1418 C CA . LEU A 1 190 ? 30.75800 49.12800 17.21500 1.000 25.50000 176 LEU A CA 1
ATOM 1419 C C . LEU A 1 190 ? 30.26700 48.24800 18.35700 1.000 34.58000 176 LEU A C 1
ATOM 1420 O O . LEU A 1 190 ? 30.53000 47.03900 18.37100 1.000 39.32000 176 LEU A O 1
ATOM 1425 N N . TYR A 1 191 ? 29.54700 48.83000 19.32200 1.000 42.39000 177 TYR A N 1
ATOM 1426 C CA . TYR A 1 191 ? 29.01500 48.02500 20.41600 1.000 32.06000 177 TYR A CA 1
ATOM 1427 C C . TYR A 1 191 ? 27.84700 47.16500 19.95400 1.000 27.81000 177 TYR A C 1
ATOM 1428 O O . TYR A 1 191 ? 27.67000 46.04500 20.44400 1.000 30.68000 177 TYR A O 1
ATOM 1437 N N . LYS A 1 192 ? 27.04300 47.66600 19.01400 1.000 27.20000 178 LYS A N 1
ATOM 1438 C CA . LYS A 1 192 ? 25.96700 46.85400 18.45700 1.000 21.38000 178 LYS A CA 1
ATOM 1439 C C . LYS A 1 192 ? 26.51800 45.64300 17.71600 1.000 31.97000 178 LYS A C 1
ATOM 1440 O O . LYS A 1 192 ? 26.02800 44.52200 17.89700 1.000 36.05000 178 LYS A O 1
ATOM 1446 N N . ARG A 1 193 ? 27.54300 45.84900 16.88400 1.000 42.10000 179 ARG A N 1
ATOM 1447 C CA . ARG A 1 193 ? 28.16900 44.73100 16.18800 1.000 31.07000 179 ARG A CA 1
ATOM 1448 C C . ARG A 1 193 ? 28.81500 43.76000 17.16600 1.000 28.00000 179 ARG A C 1
ATOM 1449 O O . ARG A 1 193 ? 28.81800 42.54800 16.92700 1.000 34.65000 179 ARG A O 1
ATOM 1457 N N . PHE A 1 194 ? 29.35700 44.27000 18.27400 1.000 22.79000 180 PHE A N 1
ATOM 1458 C CA . PHE A 1 194 ? 29.98200 43.40000 19.26500 1.000 31.52000 180 PHE A CA 1
ATOM 1459 C C . PHE A 1 194 ? 28.95000 42.53700 19.98200 1.000 37.64000 180 PHE A C 1
ATOM 1460 O O . PHE A 1 194 ? 29.20100 41.35700 20.25300 1.000 38.00000 180 PHE A O 1
ATOM 1468 N N . ILE A 1 195 ? 27.78600 43.10600 20.29700 1.000 32.29000 181 ILE A N 1
ATOM 1469 C CA . ILE A 1 195 ? 26.75600 42.34500 20.99600 1.000 40.40000 181 ILE A CA 1
ATOM 1470 C C . ILE A 1 195 ? 26.12100 41.32000 20.06300 1.000 36.65000 181 ILE A C 1
ATOM 1471 O O . ILE A 1 195 ? 25.89800 40.16700 20.45100 1.000 31.70000 181 ILE A O 1
ATOM 1476 N N . LEU A 1 196 ? 25.82800 41.71900 18.82100 1.000 29.57000 182 LEU A N 1
ATOM 1477 C CA . LEU A 1 196 ? 25.22500 40.79400 17.86300 1.000 32.65000 182 LEU A CA 1
ATOM 1478 C C . LEU A 1 196 ? 26.07300 39.54100 17.68600 1.000 43.71000 182 LEU A C 1
ATOM 1479 O O . LEU A 1 196 ? 25.53900 38.43100 17.57500 1.000 44.08000 182 LEU A O 1
ATOM 1484 N N . VAL A 1 197 ? 27.39600 39.69600 17.66100 1.000 38.66000 183 VAL A N 1
ATOM 1485 C CA . VAL A 1 197 ? 28.26700 38.53500 17.52600 1.000 40.40000 183 VAL A CA 1
ATOM 1486 C C . VAL A 1 197 ? 28.37900 37.79300 18.85100 1.000 40.19000 183 VAL A C 1
ATOM 1487 O O . VAL A 1 197 ? 28.39300 36.55700 18.88300 1.000 41.55000 183 VAL A O 1
ATOM 1491 N N . LEU A 1 198 ? 28.44800 38.53000 19.96300 1.000 39.96000 184 LEU A N 1
ATOM 1492 C CA . LEU A 1 198 ? 28.54600 37.88600 21.27000 1.000 37.84000 184 LEU A CA 1
ATOM 1493 C C . LEU A 1 198 ? 27.31400 37.04500 21.57600 1.000 39.07000 184 LEU A C 1
ATOM 1494 O O . LEU A 1 198 ? 27.42400 36.00000 22.22800 1.000 29.89000 184 LEU A O 1
ATOM 1499 N N . ASN A 1 199 ? 26.13700 37.47700 21.11300 1.000 29.02000 185 ASN A N 1
ATOM 1500 C CA . ASN A 1 199 ? 24.92600 36.69900 21.34700 1.000 28.72000 185 ASN A CA 1
ATOM 1501 C C . ASN A 1 199 ? 24.89900 35.43000 20.50600 1.000 36.37000 185 ASN A C 1
ATOM 1502 O O . ASN A 1 199 ? 24.37000 34.40700 20.95400 1.000 43.89000 185 ASN A O 1
ATOM 1507 N N . GLU A 1 200 ? 25.45100 35.47400 19.29000 1.000 38.85000 186 GLU A N 1
ATOM 1508 C CA . GLU A 1 200 ? 25.54600 34.26100 18.48400 1.000 39.13000 186 GLU A CA 1
ATOM 1509 C C . GLU A 1 200 ? 26.42900 33.22700 19.16500 1.000 34.54000 186 GLU A C 1
ATOM 1510 O O . GLU A 1 200 ? 26.10700 32.03400 19.18000 1.000 34.07000 186 GLU A O 1
ATOM 1516 N N . LYS A 1 201 ? 27.54500 33.66900 19.74600 1.000 27.33000 187 LYS A N 1
ATOM 1517 C CA . LYS A 1 201 ? 28.44600 32.73000 20.40100 1.000 32.58000 187 LYS A CA 1
ATOM 1518 C C . LYS A 1 201 ? 27.84200 32.18400 21.68600 1.000 34.46000 187 LYS A C 1
ATOM 1519 O O . LYS A 1 201 ? 28.12100 31.03900 22.06000 1.000 48.96000 187 LYS A O 1
ATOM 1525 N N A LYS A 1 202 ? 27.02000 32.98100 22.37300 0.590 44.26000 188 LYS A N 1
ATOM 1526 N N B LYS A 1 202 ? 27.01400 32.97300 22.37500 0.410 44.00000 188 LYS A N 1
ATOM 1527 C CA A LYS A 1 202 ? 26.29700 32.46900 23.53200 0.590 32.49000 188 LYS A CA 1
ATOM 1528 C CA B LYS A 1 202 ? 26.30500 32.44600 23.53600 0.410 32.50000 188 LYS A CA 1
ATOM 1529 C C A LYS A 1 202 ? 25.18100 31.52400 23.10500 0.590 31.55000 188 LYS A C 1
ATOM 1530 C C B LYS A 1 202 ? 25.14800 31.54500 23.12700 0.410 31.66000 188 LYS A C 1
ATOM 1531 O O A LYS A 1 202 ? 24.91500 30.52300 23.78000 0.590 37.48000 188 LYS A O 1
ATOM 1532 O O B LYS A 1 202 ? 24.82400 30.59400 23.84800 0.410 37.37000 188 LYS A O 1
ATOM 1543 N N . THR A 1 203 ? 24.52000 31.82100 21.98300 1.000 27.33000 189 THR A N 1
ATOM 1544 C CA . THR A 1 203 ? 23.50500 30.91500 21.45500 1.000 26.95000 189 THR A CA 1
ATOM 1545 C C . THR A 1 203 ? 24.12200 29.59100 21.01700 1.000 33.48000 189 THR A C 1
ATOM 1546 O O . THR A 1 203 ? 23.48100 28.53900 21.13000 1.000 43.05000 189 THR A O 1
ATOM 1550 N N . LYS A 1 204 ? 25.36400 29.62100 20.52900 1.000 41.61000 190 LYS A N 1
ATOM 1551 C CA . LYS A 1 204 ? 26.03600 28.38500 20.14300 1.000 38.04000 190 LYS A CA 1
ATOM 1552 C C . LYS A 1 204 ? 26.45300 27.57800 21.36600 1.000 38.81000 190 LYS A C 1
ATOM 1553 O O . LYS A 1 204 ? 26.30700 26.35000 21.38400 1.000 41.43000 190 LYS A O 1
ATOM 1559 N N . ILE A 1 205 ? 26.97700 28.24800 22.39700 1.000 30.27000 191 ILE A N 1
ATOM 1560 C CA . ILE A 1 205 ? 27.34100 27.54600 23.62600 1.000 30.90000 191 ILE A CA 1
ATOM 1561 C C . ILE A 1 205 ? 26.10500 26.93400 24.26800 1.000 41.10000 191 ILE A C 1
ATOM 1562 O O . ILE A 1 205 ? 26.13200 25.79300 24.74600 1.000 48.58000 191 ILE A O 1
ATOM 1567 N N . ARG A 1 206 ? 24.99700 27.67900 24.27700 1.000 43.75000 192 ARG A N 1
ATOM 1568 C CA . ARG A 1 206 ? 23.74500 27.14600 24.80000 1.000 36.16000 192 ARG A CA 1
ATOM 1569 C C . ARG A 1 206 ? 23.28200 25.93300 24.00600 1.000 38.49000 192 ARG A C 1
ATOM 1570 O O . ARG A 1 206 ? 22.71300 24.99800 24.57900 1.000 45.78000 192 ARG A O 1
ATOM 1578 N N . SER A 1 207 ? 23.52700 25.92300 22.69300 1.000 39.05000 193 SER A N 1
ATOM 1579 C CA . SER A 1 207 ? 23.15200 24.77300 21.87900 1.000 24.44000 193 SER A CA 1
ATOM 1580 C C . SER A 1 207 ? 24.06400 23.58100 22.13700 1.000 39.50000 193 SER A C 1
ATOM 1581 O O . SER A 1 207 ? 23.60900 22.43300 22.08600 1.000 44.66000 193 SER A O 1
ATOM 1584 N N . LEU A 1 208 ? 25.34700 23.82800 22.40600 1.000 43.84000 194 LEU A N 1
ATOM 1585 C CA . LEU A 1 208 ? 26.24500 22.73500 22.75600 1.000 36.22000 194 LEU A CA 1
ATOM 1586 C C . LEU A 1 208 ? 25.93900 22.18700 24.14000 1.000 38.27000 194 LEU A C 1
ATOM 1587 O O . LEU A 1 208 ? 26.13900 20.99200 24.38800 1.000 43.12000 194 LEU A O 1
ATOM 1592 N N . HIS A 1 209 ? 25.46200 23.03700 25.05300 1.000 32.85000 195 HIS A N 1
ATOM 1593 C CA . HIS A 1 209 ? 25.05100 22.55100 26.36500 1.000 40.12000 195 HIS A CA 1
ATOM 1594 C C . HIS A 1 209 ? 23.87400 21.59200 26.24300 1.000 44.01000 195 HIS A C 1
ATOM 1595 O O . HIS A 1 209 ? 23.86100 20.52100 26.86100 1.000 34.51000 195 HIS A O 1
ATOM 1602 N N . ASN A 1 210 ? 22.86800 21.96800 25.44700 1.000 36.25000 196 ASN A N 1
ATOM 1603 C CA . ASN A 1 210 ? 21.73800 21.07700 25.21400 1.000 35.46000 196 ASN A CA 1
ATOM 1604 C C . ASN A 1 210 ? 22.16100 19.82700 24.45900 1.000 37.76000 196 ASN A C 1
ATOM 1605 O O . ASN A 1 210 ? 21.58700 18.75300 24.67200 1.000 44.30000 196 ASN A O 1
ATOM 1610 N N . LYS A 1 211 ? 23.15500 19.94600 23.57700 1.000 39.99000 197 LYS A N 1
ATOM 1611 C CA . LYS A 1 211 ? 23.69400 18.76800 22.90800 1.000 29.15000 197 LYS A CA 1
ATOM 1612 C C . LYS A 1 211 ? 24.34800 17.82500 23.91000 1.000 35.77000 197 LYS A C 1
ATOM 1613 O O . LYS A 1 211 ? 24.15500 16.60600 23.84300 1.000 35.08000 197 LYS A O 1
ATOM 1619 N N . LEU A 1 212 ? 25.12500 18.37400 24.84700 1.000 35.71000 198 LEU A N 1
ATOM 1620 C CA . LEU A 1 212 ? 25.68200 17.55000 25.91500 1.000 28.82000 198 LEU A CA 1
ATOM 1621 C C . LEU A 1 212 ? 24.57800 16.98000 26.79300 1.000 36.62000 198 LEU A C 1
ATOM 1622 O O . LEU A 1 212 ? 24.65600 15.82700 27.23200 1.000 45.82000 198 LEU A O 1
ATOM 1627 N N . LEU A 1 213 ? 23.54000 17.77700 27.05700 1.000 45.28000 199 LEU A N 1
ATOM 1628 C CA . LEU A 1 213 ? 22.42100 17.29400 27.85500 1.000 34.37000 199 LEU A CA 1
ATOM 1629 C C . LEU A 1 213 ? 21.63800 16.22200 27.11100 1.000 44.21000 199 LEU A C 1
ATOM 1630 O O . LEU A 1 213 ? 21.24800 15.20900 27.70200 1.000 45.30000 199 LEU A O 1
ATOM 1635 N N . ASN A 1 214 ? 21.43400 16.40200 25.82700 1.000 46.78000 200 ASN A N 1
ATOM 1636 C CA . ASN A 1 214 ? 20.72300 15.42500 25.04100 1.000 40.62000 200 ASN A CA 1
ATOM 1637 C C . ASN A 1 214 ? 21.48300 14.13300 24.93600 1.000 43.58000 200 ASN A C 1
ATOM 1638 O O . ASN A 1 214 ? 20.91500 13.08400 24.93800 1.000 48.15000 200 ASN A O 1
ATOM 1643 N N . ALA A 1 215 ? 22.78700 14.21100 24.83100 1.000 48.92000 201 ALA A N 1
ATOM 1644 C CA . ALA A 1 215 ? 23.58700 12.99600 24.73600 1.000 36.93000 201 ALA A CA 1
ATOM 1645 C C . ALA A 1 215 ? 23.48800 12.17300 26.01300 1.000 39.44000 201 ALA A C 1
ATOM 1646 O O . ALA A 1 215 ? 23.34400 10.94800 25.95600 1.000 36.03000 201 ALA A O 1
ATOM 1648 N N . ALA A 1 216 ? 23.55100 12.82900 27.17400 1.000 41.10000 202 ALA A N 1
ATOM 1649 C CA . ALA A 1 216 ? 23.43300 12.10700 28.43400 1.000 37.69000 202 ALA A CA 1
ATOM 1650 C C . ALA A 1 216 ? 22.02700 11.55400 28.63200 1.000 50.70000 202 ALA A C 1
ATOM 1651 O O . ALA A 1 216 ? 21.86100 10.49700 29.25100 1.000 49.27000 202 ALA A O 1
ATOM 1653 N N . GLN A 1 217 ? 21.00700 12.24400 28.11500 1.000 54.44000 203 GLN A N 1
ATOM 1654 C CA . GLN A 1 217 ? 19.64300 11.74100 28.23700 1.000 40.28000 203 GLN A CA 1
ATOM 1655 C C . GLN A 1 217 ? 19.40700 10.55100 27.31500 1.000 44.98000 203 GLN A C 1
ATOM 1656 O O . GLN A 1 217 ? 18.82200 9.54600 27.73200 1.000 55.99000 203 GLN A O 1
ATOM 1662 N N . GLU A 1 218 ? 19.86100 10.63700 26.06100 1.000 45.05000 204 GLU A N 1
ATOM 1663 C CA . GLU A 1 218 ? 19.71600 9.50800 25.14900 1.000 46.41000 204 GLU A CA 1
ATOM 1664 C C . GLU A 1 218 ? 20.60700 8.33600 25.53800 1.000 55.67000 204 GLU A C 1
ATOM 1665 O O . GLU A 1 218 ? 20.38700 7.21800 25.06000 1.000 65.19000 204 GLU A O 1
ATOM 1671 N N . ARG A 1 219 ? 21.60900 8.56800 26.38800 1.000 45.86000 205 ARG A N 1
ATOM 1672 C CA . ARG A 1 219 ? 22.41900 7.47200 26.90700 1.000 39.04000 205 ARG A CA 1
ATOM 1673 C C . ARG A 1 219 ? 21.66600 6.68300 27.97100 1.000 54.64000 205 ARG A C 1
ATOM 1674 O O . ARG A 1 219 ? 21.72000 5.44800 27.98600 1.000 61.00000 205 ARG A O 1
ATOM 1682 N N . GLU A 1 220 ? 20.95700 7.38000 28.86400 1.000 51.39000 206 GLU A N 1
ATOM 1683 C CA . GLU A 1 220 ? 20.18700 6.69700 29.89800 1.000 51.06000 206 GLU A CA 1
ATOM 1684 C C . GLU A 1 220 ? 19.05100 5.87600 29.30100 1.000 52.96000 206 GLU A C 1
ATOM 1685 O O . GLU A 1 220 ? 18.67500 4.84100 29.86400 1.000 65.19000 206 GLU A O 1
ATOM 1691 N N . LYS A 1 221 ? 18.49500 6.31000 28.16700 1.000 51.65000 207 LYS A N 1
ATOM 1692 C CA . LYS A 1 221 ? 17.47300 5.50700 27.50300 1.000 59.87000 207 LYS A CA 1
ATOM 1693 C C . LYS A 1 221 ? 18.07600 4.24200 26.90400 1.000 53.65000 207 LYS A C 1
ATOM 1694 O O . LYS A 1 221 ? 17.46200 3.17000 26.95900 1.000 68.91000 207 LYS A O 1
ATOM 1700 N N . ASP A 1 222 ? 19.27700 4.34500 26.33000 1.000 49.81000 208 ASP A N 1
ATOM 1701 C CA . ASP A 1 222 ? 19.92600 3.17500 25.75200 1.000 57.18000 208 ASP A CA 1
ATOM 1702 C C . ASP A 1 222 ? 20.39600 2.19300 26.81600 1.000 62.35000 208 ASP A C 1
ATOM 1703 O O . ASP A 1 222 ? 20.58200 1.01000 26.51200 1.000 57.99000 208 ASP A O 1
ATOM 1708 N N . ILE A 1 223 ? 20.59100 2.65400 28.05200 1.000 53.20000 209 ILE A N 1
ATOM 1709 C CA . ILE A 1 223 ? 20.97600 1.75200 29.13100 1.000 57.15000 209 ILE A CA 1
ATOM 1710 C C . ILE A 1 223 ? 19.75200 1.06400 29.72300 1.000 70.00000 209 ILE A C 1
ATOM 1711 O O . ILE A 1 223 ? 19.77200 -0.14400 29.98700 1.000 73.17000 209 ILE A O 1
ATOM 1716 N N . LYS A 1 224 ? 18.66800 1.81600 29.93400 1.000 58.66000 210 LYS A N 1
ATOM 1717 C CA . LYS A 1 224 ? 17.45400 1.24300 30.50300 1.000 56.16000 210 LYS A CA 1
ATOM 1718 C C . LYS A 1 224 ? 16.81400 0.20300 29.59400 1.000 64.11000 210 LYS A C 1
ATOM 1719 O O . LYS A 1 224 ? 16.09500 -0.67200 30.08600 1.000 79.46000 210 LYS A O 1
ATOM 1725 N N . GLN A 1 225 ? 17.07000 0.29100 28.29300 1.000 52.99000 211 GLN A N 1
ATOM 1726 C CA . GLN A 1 225 ? 16.48400 -0.64400 27.33600 1.000 69.47000 211 GLN A CA 1
ATOM 1727 C C . GLN A 1 225 ? 17.37200 -1.83100 26.95300 1.000 72.96000 211 GLN A C 1
ATOM 1728 O O . GLN A 1 225 ? 16.86300 -2.90500 26.63200 1.000 88.35000 211 GLN A O 1
ATOM 1734 N N . GLU A 1 226 ? 18.68800 -1.64500 26.97900 1.000 74.33000 212 GLU A N 1
ATOM 1735 C CA . GLU A 1 226 ? 19.59500 -2.72700 26.60700 1.000 86.25000 212 GLU A CA 1
ATOM 1736 C C . GLU A 1 226 ? 19.88200 -3.66400 27.77400 1.000 88.56000 212 GLU A C 1
ATOM 1737 O O . GLU A 1 226 ? 19.98700 -4.88000 27.58100 1.000 88.06000 212 GLU A O 1
ATOM 1743 N N . GLY A 1 227 ? 20.02000 -3.12400 28.98100 1.000 78.23000 213 GLY A N 1
ATOM 1744 C CA . GLY A 1 227 ? 20.31000 -3.93800 30.14600 1.000 68.37000 213 GLY A CA 1
ATOM 1745 C C . GLY A 1 227 ? 21.77100 -4.32900 30.24800 1.000 83.15000 213 GLY A C 1
ATOM 1746 O O . GLY A 1 227 ? 22.09900 -5.47700 30.54900 1.000 93.12000 213 GLY A O 1
ATOM 1747 N N . ALA B 2 2 ? 24.71300 -36.75700 26.95400 1.000 38.83000 449 ALA B N 1
ATOM 1748 C CA . ALA B 2 2 ? 25.66900 -35.66200 26.83000 1.000 40.44000 449 ALA B CA 1
ATOM 1749 C C . ALA B 2 2 ? 25.90100 -34.97000 28.16800 1.000 45.00000 449 ALA B C 1
ATOM 1750 O O . ALA B 2 2 ? 25.11000 -35.11300 29.10400 1.000 38.42000 449 ALA B O 1
ATOM 1752 N N . ARG B 2 3 ? 26.99900 -34.22000 28.25000 1.000 43.78000 450 ARG B N 1
ATOM 1753 C CA . ARG B 2 3 ? 27.32700 -33.42600 29.43200 1.000 43.28000 450 ARG B CA 1
ATOM 1754 C C . ARG B 2 3 ? 26.49100 -32.15400 29.38800 1.000 42.26000 450 ARG B C 1
ATOM 1755 O O . ARG B 2 3 ? 26.92000 -31.11400 28.88600 1.000 35.76000 450 ARG B O 1
ATOM 1763 N N . SER B 2 4 ? 25.27300 -32.24700 29.92700 1.000 35.00000 451 SER B N 1
ATOM 1764 C CA . SER B 2 4 ? 24.32400 -31.14300 29.82600 1.000 21.68000 451 SER B CA 1
ATOM 1765 C C . SER B 2 4 ? 24.81600 -29.91700 30.58500 1.000 38.67000 451 SER B C 1
ATOM 1766 O O . SER B 2 4 ? 24.85800 -28.81100 30.03300 1.000 39.13000 451 SER B O 1
ATOM 1769 N N . MET B 2 5 ? 25.19700 -30.09400 31.85400 1.000 58.80000 452 MET B N 1
ATOM 1770 C CA . MET B 2 5 ? 25.62500 -28.95600 32.66100 1.000 50.07000 452 MET B CA 1
ATOM 1771 C C . MET B 2 5 ? 26.88200 -28.30400 32.09800 1.000 36.13000 452 MET B C 1
ATOM 1772 O O . MET B 2 5 ? 27.04000 -27.08200 32.19300 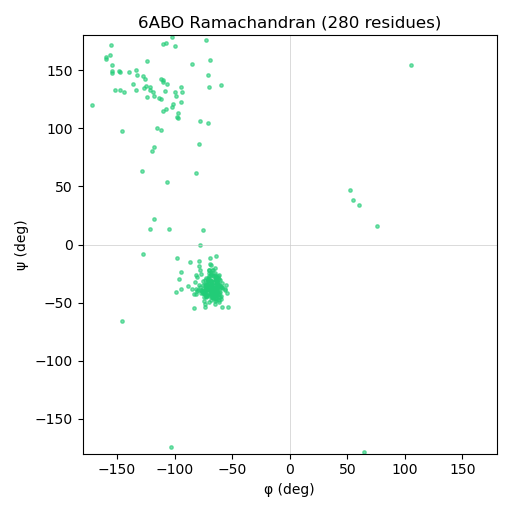1.000 34.76000 452 MET B O 1
ATOM 1777 N N . GLU B 2 6 ? 27.77800 -29.09400 31.50300 1.000 44.49000 453 GLU B N 1
ATOM 1778 C CA . GLU B 2 6 ? 28.95700 -28.52100 30.86100 1.000 34.35000 453 GLU B CA 1
ATOM 1779 C C . GLU B 2 6 ? 28.56200 -27.56200 29.74600 1.000 33.00000 453 GLU B C 1
ATOM 1780 O O . GLU B 2 6 ? 29.08800 -26.44800 29.65400 1.000 41.54000 453 GLU B O 1
ATOM 1786 N N . GLN B 2 7 ? 27.63200 -27.98100 28.88500 1.000 41.51000 454 GLN B N 1
ATOM 1787 C CA . GLN B 2 7 ? 27.23700 -27.13900 27.76000 1.000 46.01000 454 GLN B CA 1
ATOM 1788 C C . GLN B 2 7 ? 26.51300 -25.88400 28.23200 1.000 40.11000 454 GLN B C 1
ATOM 1789 O O . GLN B 2 7 ? 26.79700 -24.78200 27.75000 1.000 34.02000 454 GLN B O 1
ATOM 1795 N N . GLN B 2 8 ? 25.57900 -26.03000 29.17600 1.000 28.19000 455 GLN B N 1
ATOM 1796 C CA . GLN B 2 8 ? 24.82900 -24.87500 29.65800 1.000 29.23000 455 GLN B CA 1
ATOM 1797 C C . GLN B 2 8 ? 25.74000 -23.87300 30.35400 1.000 43.08000 455 GLN B C 1
ATOM 1798 O O . GLN B 2 8 ? 25.59800 -22.66000 30.16100 1.000 52.15000 455 GLN B O 1
ATOM 1804 N N . GLU B 2 9 ? 26.68400 -24.36000 31.16100 1.000 47.75000 456 GLU B N 1
ATOM 1805 C CA . GLU B 2 9 ? 27.57500 -23.46300 31.88900 1.000 33.72000 456 GLU B CA 1
ATOM 1806 C C . GLU B 2 9 ? 28.54500 -22.76300 30.94400 1.000 38.06000 456 GLU B C 1
ATOM 1807 O O . GLU B 2 9 ? 28.69400 -21.53600 30.99000 1.000 42.65000 456 GLU B O 1
ATOM 1813 N N . ASP B 2 10 ? 29.21500 -23.52800 30.07800 1.000 31.41000 457 ASP B N 1
ATOM 1814 C CA . ASP B 2 10 ? 30.18900 -22.93600 29.16600 1.000 38.92000 457 ASP B CA 1
ATOM 1815 C C . ASP B 2 10 ? 29.54000 -21.93800 28.21600 1.000 37.42000 457 ASP B C 1
ATOM 1816 O O . ASP B 2 10 ? 30.20400 -21.00900 27.74300 1.000 49.89000 457 ASP B O 1
ATOM 1821 N N . SER B 2 11 ? 28.25100 -22.11200 27.92200 1.000 28.30000 458 SER B N 1
ATOM 1822 C CA . SER B 2 11 ? 27.55300 -21.14600 27.08400 1.000 33.86000 458 SER B CA 1
ATOM 1823 C C . SER B 2 11 ? 27.11500 -19.93000 27.88900 1.000 39.30000 458 SER B C 1
ATOM 1824 O O . SER B 2 11 ? 27.18200 -18.79900 27.39400 1.000 38.28000 458 SER B O 1
ATOM 1827 N N . LEU B 2 12 ? 26.66700 -20.14300 29.13000 1.000 33.13000 459 LEU B N 1
ATOM 1828 C CA . LEU B 2 12 ? 26.30600 -19.02000 29.98900 1.000 26.25000 459 LEU B CA 1
ATOM 1829 C C . LEU B 2 12 ? 27.51600 -18.14400 30.28600 1.000 38.27000 459 LEU B C 1
ATOM 1830 O O . LEU B 2 12 ? 27.41000 -16.91300 30.31700 1.000 41.84000 459 LEU B O 1
ATOM 1835 N N . GLU B 2 13 ? 28.67900 -18.76000 30.50200 1.000 42.47000 460 GLU B N 1
ATOM 1836 C CA . GLU B 2 13 ? 29.88400 -17.97500 30.73300 1.000 34.69000 460 GLU B CA 1
ATOM 1837 C C . GLU B 2 13 ? 30.29200 -17.19800 29.48900 1.000 39.41000 460 GLU B C 1
ATOM 1838 O O . GLU B 2 13 ? 30.93100 -16.14600 29.60200 1.000 49.91000 460 GLU B O 1
ATOM 1844 N N . LYS B 2 14 ? 29.93200 -17.68400 28.30000 1.000 36.96000 461 LYS B N 1
ATOM 1845 C CA . LYS B 2 14 ? 30.32000 -16.97300 27.08700 1.000 34.97000 461 LYS B CA 1
ATOM 1846 C C . LYS B 2 14 ? 29.45200 -15.74300 26.85600 1.000 41.26000 461 LYS B C 1
ATOM 1847 O O . LYS B 2 14 ? 29.96400 -14.68500 26.47000 1.000 46.76000 461 LYS B O 1
ATOM 1853 N N . VAL B 2 15 ? 28.14200 -15.85700 27.08400 1.000 30.68000 462 VAL B N 1
ATOM 1854 C CA . VAL B 2 15 ? 27.27200 -14.70100 26.89600 1.000 40.62000 462 VAL B CA 1
ATOM 1855 C C . VAL B 2 15 ? 27.55100 -13.64100 27.95500 1.000 38.92000 462 VAL B C 1
ATOM 1856 O O . VAL B 2 15 ? 27.47000 -12.44000 27.67200 1.000 53.36000 462 VAL B O 1
ATOM 1860 N N . ILE B 2 16 ? 27.89800 -14.05200 29.17800 1.000 27.74000 463 ILE B N 1
ATOM 1861 C CA . ILE B 2 16 ? 28.27900 -13.07500 30.19200 1.000 29.19000 463 ILE B CA 1
ATOM 1862 C C . ILE B 2 16 ? 29.57900 -12.38800 29.79500 1.000 34.88000 463 ILE B C 1
ATOM 1863 O O . ILE B 2 16 ? 29.73400 -11.17300 29.96900 1.000 39.70000 463 ILE B O 1
ATOM 1868 N N . LYS B 2 17 ? 30.52700 -13.14800 29.24600 1.000 39.50000 464 LYS B N 1
ATOM 1869 C CA . LYS B 2 17 ? 31.77200 -12.54800 28.78400 1.000 35.92000 464 LYS B CA 1
ATOM 1870 C C . LYS B 2 17 ? 31.53700 -11.65000 27.57500 1.000 38.10000 464 LYS B C 1
ATOM 1871 O O . LYS B 2 17 ? 32.15700 -10.58700 27.45300 1.000 47.31000 464 LYS B O 1
ATOM 1877 N N . ASP B 2 18 ? 30.64200 -12.05700 26.67100 1.000 42.60000 465 ASP B N 1
ATOM 1878 C CA . ASP B 2 18 ? 30.42000 -11.27500 25.45800 1.000 38.24000 465 ASP B CA 1
ATOM 1879 C C . ASP B 2 18 ? 29.63100 -10.00400 25.75000 1.000 44.36000 465 ASP B C 1
ATOM 1880 O O . ASP B 2 18 ? 29.94200 -8.93800 25.20600 1.000 42.59000 465 ASP B O 1
ATOM 1885 N N . THR B 2 19 ? 28.60600 -10.09300 26.60200 1.000 34.15000 466 THR B N 1
ATOM 1886 C CA . THR B 2 19 ? 27.81900 -8.90400 26.91900 1.000 32.01000 466 THR B CA 1
ATOM 1887 C C . THR B 2 19 ? 28.63900 -7.89000 27.70900 1.000 34.78000 466 THR B C 1
ATOM 1888 O O . THR B 2 19 ? 28.50300 -6.68000 27.49800 1.000 46.32000 466 THR B O 1
ATOM 1892 N N . GLU B 2 20 ? 29.49800 -8.36100 28.61900 1.000 41.03000 467 GLU B N 1
ATOM 1893 C CA . GLU B 2 20 ? 30.37400 -7.44400 29.34300 1.000 38.59000 467 GLU B CA 1
ATOM 1894 C C . GLU B 2 20 ? 31.35300 -6.75500 28.40200 1.000 35.77000 467 GLU B C 1
ATOM 1895 O O . GLU B 2 20 ? 31.63400 -5.56100 28.55900 1.000 38.42000 467 GLU B O 1
ATOM 1901 N N . SER B 2 21 ? 31.88600 -7.49100 27.42400 1.000 35.79000 468 SER B N 1
ATOM 1902 C CA . SER B 2 21 ? 32.77500 -6.88100 26.44100 1.000 33.39000 468 SER B CA 1
ATOM 1903 C C . SER B 2 21 ? 32.05900 -5.78700 25.65800 1.000 36.12000 468 SER B C 1
ATOM 1904 O O . SER B 2 21 ? 32.62400 -4.71300 25.42400 1.000 42.82000 468 SER B O 1
ATOM 1907 N N . LEU B 2 22 ? 30.81000 -6.03900 25.25300 1.000 35.82000 469 LEU B N 1
ATOM 1908 C CA . LEU B 2 22 ? 30.02600 -5.01000 24.57900 1.000 36.51000 469 LEU B CA 1
ATOM 1909 C C . LEU B 2 22 ? 29.61700 -3.90600 25.54400 1.000 37.31000 469 LEU B C 1
ATOM 1910 O O . LEU B 2 22 ? 29.46200 -2.74900 25.14000 1.000 52.26000 469 LEU B O 1
ATOM 1915 N N . PHE B 2 23 ? 29.43500 -4.25200 26.81800 1.000 39.93000 470 PHE B N 1
ATOM 1916 C CA . PHE B 2 23 ? 29.08600 -3.26200 27.83000 1.000 28.99000 470 PHE B CA 1
ATOM 1917 C C . PHE B 2 23 ? 30.18100 -2.21200 27.96700 1.000 32.23000 470 PHE B C 1
ATOM 1918 O O . PHE B 2 23 ? 29.90900 -1.00600 27.93000 1.000 39.41000 470 PHE B O 1
ATOM 1926 N N . LYS B 2 24 ? 31.43400 -2.65500 28.11300 1.000 42.02000 471 LYS B N 1
ATOM 1927 C CA . LYS B 2 24 ? 32.54400 -1.71700 28.24500 1.000 36.52000 471 LYS B CA 1
ATOM 1928 C C . LYS B 2 24 ? 32.76300 -0.93000 26.95900 1.000 41.52000 471 LYS B C 1
ATOM 1929 O O . LYS B 2 24 ? 33.14600 0.24600 27.00300 1.000 50.39000 471 LYS B O 1
ATOM 1935 N N . THR B 2 25 ? 32.53800 -1.56100 25.80500 1.000 31.97000 472 THR B N 1
ATOM 1936 C CA . THR B 2 25 ? 32.77100 -0.87500 24.53800 1.000 40.10000 472 THR B CA 1
ATOM 1937 C C . THR B 2 25 ? 31.78400 0.26800 24.34000 1.000 33.95000 472 THR B C 1
ATOM 1938 O O . THR B 2 25 ? 32.18000 1.37700 23.96200 1.000 40.22000 472 THR B O 1
ATOM 1942 N N . ARG B 2 26 ? 30.50000 0.02500 24.61000 1.000 31.62000 473 ARG B N 1
ATOM 1943 C CA . ARG B 2 26 ? 29.50300 1.08000 24.48400 1.000 40.77000 473 ARG B CA 1
ATOM 1944 C C . ARG B 2 26 ? 29.67300 2.17400 25.52800 1.000 44.41000 473 ARG B C 1
ATOM 1945 O O . ARG B 2 26 ? 29.23500 3.30500 25.29400 1.000 45.10000 473 ARG B O 1
ATOM 1953 N N . GLU B 2 27 ? 30.29600 1.87100 26.67000 1.000 34.37000 474 GLU B N 1
ATOM 1954 C CA . GLU B 2 27 ? 30.58800 2.92100 27.63800 1.000 30.14000 474 GLU B CA 1
ATOM 1955 C C . GLU B 2 27 ? 31.74100 3.79500 27.16200 1.000 38.49000 474 GLU B C 1
ATOM 1956 O O . GLU B 2 27 ? 31.71400 5.01800 27.34100 1.000 37.97000 474 GLU B O 1
ATOM 1962 N N . LYS B 2 28 ? 32.77000 3.18500 26.56800 1.000 38.70000 475 LYS B N 1
ATOM 1963 C CA . LYS B 2 28 ? 33.89000 3.96600 26.05300 1.000 43.51000 475 LYS B CA 1
ATOM 1964 C C . LYS B 2 28 ? 33.44700 4.86900 24.90900 1.000 43.35000 475 LYS B C 1
ATOM 1965 O O . LYS B 2 28 ? 33.86500 6.03000 24.82700 1.000 42.08000 475 LYS B O 1
ATOM 1971 N N . GLU B 2 29 ? 32.59300 4.35600 24.02000 1.000 28.93000 476 GLU B N 1
ATOM 1972 C CA . GLU B 2 29 ? 32.10400 5.17400 22.91700 1.000 30.70000 476 GLU B CA 1
ATOM 1973 C C . GLU B 2 29 ? 31.28700 6.35600 23.41900 1.000 39.42000 476 GLU B C 1
ATOM 1974 O O . GLU B 2 29 ? 31.29400 7.42500 22.79800 1.000 49.70000 476 GLU B O 1
ATOM 1980 N N . TYR B 2 30 ? 30.58300 6.18700 24.53900 1.000 39.58000 477 TYR B N 1
ATOM 1981 C CA . TYR B 2 30 ? 29.84200 7.30200 25.11900 1.000 37.70000 477 TYR B CA 1
ATOM 1982 C C . TYR B 2 30 ? 30.78900 8.35700 25.67300 1.000 33.02000 477 TYR B C 1
ATOM 1983 O O . TYR B 2 30 ? 30.62000 9.55400 25.41200 1.000 38.97000 477 TYR B O 1
ATOM 1992 N N . GLN B 2 31 ? 31.79200 7.93100 26.44600 1.000 30.54000 478 GLN B N 1
ATOM 1993 C CA . GLN B 2 31 ? 32.77600 8.87600 26.96400 1.000 25.61000 478 GLN B CA 1
ATOM 1994 C C . GLN B 2 31 ? 33.48500 9.61300 25.83800 1.000 35.21000 478 GLN B C 1
ATOM 1995 O O . GLN B 2 31 ? 33.84000 10.78700 25.99100 1.000 47.38000 478 GLN B O 1
ATOM 2001 N N . GLU B 2 32 ? 33.69300 8.94700 24.70200 1.000 40.56000 479 GLU B N 1
ATOM 2002 C CA . GLU B 2 32 ? 34.36400 9.59200 23.58000 1.000 43.34000 479 GLU B CA 1
ATOM 2003 C C . GLU B 2 32 ? 33.50700 10.70800 22.99500 1.000 44.20000 479 GLU B C 1
ATOM 2004 O O . GLU B 2 32 ? 34.02100 11.78200 22.66100 1.000 49.71000 479 GLU B O 1
ATOM 2010 N N . THR B 2 33 ? 32.19600 10.47800 22.87500 1.000 36.26000 480 THR B N 1
ATOM 2011 C CA . THR B 2 33 ? 31.31000 11.53000 22.38700 1.000 37.64000 480 THR B CA 1
ATOM 2012 C C . THR B 2 33 ? 31.13300 12.63200 23.42400 1.000 41.14000 480 THR B C 1
ATOM 2013 O O . THR B 2 33 ? 31.00100 13.80700 23.06300 1.000 42.57000 480 THR B O 1
ATOM 2017 N N . ILE B 2 34 ? 31.13000 12.27600 24.70900 1.000 34.49000 481 ILE B N 1
ATOM 2018 C CA . ILE B 2 34 ? 31.06400 13.28600 25.76000 1.000 22.21000 481 ILE B CA 1
ATOM 2019 C C . ILE B 2 34 ? 32.30900 14.16300 25.73400 1.000 32.99000 481 ILE B C 1
ATOM 2020 O O . ILE B 2 34 ? 32.22200 15.39600 25.76900 1.000 43.29000 481 ILE B O 1
ATOM 2025 N N . ASP B 2 35 ? 33.48900 13.53900 25.66400 1.000 35.71000 482 ASP B N 1
ATOM 2026 C CA . ASP B 2 35 ? 34.72800 14.30700 25.59400 1.000 35.12000 482 ASP B CA 1
ATOM 2027 C C . ASP B 2 35 ? 34.78000 15.17800 24.34600 1.000 39.91000 482 ASP B C 1
ATOM 2028 O O . ASP B 2 35 ? 35.43200 16.22800 24.34900 1.000 34.92000 482 ASP B O 1
ATOM 2033 N N . GLN B 2 36 ? 34.07000 14.76600 23.30100 1.000 28.45000 483 GLN B N 1
ATOM 2034 C CA . GLN B 2 36 ? 34.02400 15.52600 22.05800 1.000 24.27000 483 GLN B CA 1
ATOM 2035 C C . GLN B 2 36 ? 33.21600 16.81600 22.21900 1.000 39.09000 483 GLN B C 1
ATOM 2036 O O . GLN B 2 36 ? 33.62500 17.87500 21.74500 1.000 48.61000 483 GLN B O 1
ATOM 2042 N N . ILE B 2 37 ? 32.06900 16.72100 22.88800 1.000 42.15000 484 ILE B N 1
ATOM 2043 C CA . ILE B 2 37 ? 31.20900 17.87900 23.10600 1.000 30.55000 484 ILE B CA 1
ATOM 2044 C C . ILE B 2 37 ? 31.82600 18.82000 24.13200 1.000 32.81000 484 ILE B C 1
ATOM 2045 O O . ILE B 2 37 ? 31.85500 20.04100 23.93300 1.000 29.71000 484 ILE B O 1
ATOM 2050 N N . GLU B 2 38 ? 32.33500 18.27600 25.23900 1.000 28.24000 485 GLU B N 1
ATOM 2051 C CA . GLU B 2 38 ? 32.93200 19.12600 26.26200 1.000 31.91000 485 GLU B CA 1
ATOM 2052 C C . GLU B 2 38 ? 34.17300 19.84100 25.74200 1.000 46.95000 485 GLU B C 1
ATOM 2053 O O . GLU B 2 38 ? 34.50400 20.93300 26.22000 1.000 51.59000 485 GLU B O 1
ATOM 2059 N N . LEU B 2 39 ? 34.86800 19.25000 24.76800 1.000 48.08000 486 LEU B N 1
ATOM 2060 C CA . LEU B 2 39 ? 35.98500 19.94300 24.13700 1.000 43.48000 486 LEU B CA 1
ATOM 2061 C C . LEU B 2 39 ? 35.48400 21.02800 23.19400 1.000 33.29000 486 LEU B C 1
ATOM 2062 O O . LEU B 2 39 ? 35.99400 22.15500 23.20000 1.000 38.32000 486 LEU B O 1
ATOM 2067 N N . GLU B 2 40 ? 34.48300 20.70300 22.37200 1.000 24.34000 487 GLU B N 1
ATOM 2068 C CA . GLU B 2 40 ? 33.92800 21.69000 21.45200 1.000 30.26000 487 GLU B CA 1
ATOM 2069 C C . GLU B 2 40 ? 33.30800 22.86000 22.20100 1.000 45.23000 487 GLU B C 1
ATOM 2070 O O . GLU B 2 40 ? 33.35200 24.00100 21.72300 1.000 42.42000 487 GLU B O 1
ATOM 2076 N N . LEU B 2 41 ? 32.73300 22.60100 23.37500 1.000 52.63000 488 LEU B N 1
ATOM 2077 C CA . LEU B 2 41 ? 32.18000 23.68300 24.17700 1.000 34.93000 488 LEU B CA 1
ATOM 2078 C C . LEU B 2 41 ? 33.28100 24.52800 24.80500 1.000 30.02000 488 LEU B C 1
ATOM 2079 O O . LEU B 2 41 ? 33.12600 25.74700 24.93200 1.000 32.40000 488 LEU B O 1
ATOM 2084 N N . ALA B 2 42 ? 34.39900 23.90900 25.19000 1.000 29.17000 489 ALA B N 1
ATOM 2085 C CA . ALA B 2 42 ? 35.51400 24.67400 25.73800 1.000 33.01000 489 ALA B CA 1
ATOM 2086 C C . ALA B 2 42 ? 36.17600 25.54900 24.68000 1.000 44.37000 489 ALA B C 1
ATOM 2087 O O . ALA B 2 42 ? 36.77100 26.57800 25.02000 1.000 45.55000 489 ALA B O 1
ATOM 2089 N N . THR B 2 43 ? 36.09500 25.16500 23.40200 1.000 39.26000 490 THR B N 1
ATOM 2090 C CA . THR B 2 43 ? 36.68100 25.99900 22.35800 1.000 46.33000 490 THR B CA 1
ATOM 2091 C C . THR B 2 43 ? 35.76200 27.15800 21.99200 1.000 34.40000 490 THR B C 1
ATOM 2092 O O . THR B 2 43 ? 36.23300 28.28000 21.77400 1.000 36.91000 490 THR B O 1
ATOM 2096 N N . ALA B 2 44 ? 34.45200 26.90700 21.91600 1.000 39.26000 491 ALA B N 1
ATOM 2097 C CA . ALA B 2 44 ? 33.50500 28.00200 21.72600 1.000 45.64000 491 ALA B CA 1
ATOM 2098 C C . ALA B 2 44 ? 33.53400 28.96900 22.90000 1.000 32.71000 491 ALA B C 1
ATOM 2099 O O . ALA B 2 44 ? 33.30700 30.17000 22.72000 1.000 23.70000 491 ALA B O 1
ATOM 2101 N N . LYS B 2 45 ? 33.82100 28.47000 24.10200 1.000 26.98000 492 LYS B N 1
ATOM 2102 C CA . LYS B 2 45 ? 33.93000 29.34900 25.25900 1.000 21.22000 492 LYS B CA 1
ATOM 2103 C C . LYS B 2 45 ? 35.18100 30.21700 25.17400 1.000 28.86000 492 LYS B C 1
ATOM 2104 O O . LYS B 2 45 ? 35.16100 31.38500 25.57900 1.000 43.00000 492 LYS B O 1
ATOM 2110 N N . ASN B 2 46 ? 36.27900 29.66700 24.65000 1.000 36.72000 493 ASN B N 1
ATOM 2111 C CA . ASN B 2 46 ? 37.48800 30.46500 24.46900 1.000 34.11000 493 ASN B CA 1
ATOM 2112 C C . ASN B 2 46 ? 37.33900 31.44100 23.30900 1.000 32.05000 493 ASN B C 1
ATOM 2113 O O . ASN B 2 46 ? 37.86300 32.56100 23.36200 1.000 30.00000 493 ASN B O 1
ATOM 2118 N N . ASP B 2 47 ? 36.63400 31.03500 22.25100 1.000 26.68000 494 ASP B N 1
ATOM 2119 C CA . ASP B 2 47 ? 36.38100 31.95000 21.14400 1.000 20.70000 494 ASP B CA 1
ATOM 2120 C C . ASP B 2 47 ? 35.52200 33.12600 21.58500 1.000 37.92000 494 ASP B C 1
ATOM 2121 O O . ASP B 2 47 ? 35.62500 34.21900 21.01700 1.000 47.96000 494 ASP B O 1
ATOM 2126 N N . MET B 2 48 ? 34.67800 32.92500 22.59900 1.000 44.86000 495 MET B N 1
ATOM 2127 C CA . MET B 2 48 ? 33.83700 34.01000 23.09300 1.000 31.43000 495 MET B CA 1
ATOM 2128 C C . MET B 2 48 ? 34.63700 34.99000 23.94200 1.000 31.14000 495 MET B C 1
ATOM 2129 O O . MET B 2 48 ? 34.43200 36.20600 23.85200 1.000 32.06000 495 MET B O 1
ATOM 2134 N N . ASN B 2 49 ? 35.55100 34.48500 24.77500 1.000 30.46000 496 ASN B N 1
ATOM 2135 C CA . ASN B 2 49 ? 36.40400 35.38300 25.54800 1.000 39.10000 496 ASN B CA 1
ATOM 2136 C C . ASN B 2 49 ? 37.42400 36.07900 24.65900 1.000 43.01000 496 ASN B C 1
ATOM 2137 O O . ASN B 2 49 ? 37.83000 37.21000 24.94900 1.000 42.33000 496 ASN B O 1
ATOM 2142 N N . ARG B 2 50 ? 37.84800 35.42200 23.57800 1.000 46.70000 497 ARG B N 1
ATOM 2143 C CA . ARG B 2 50 ? 38.65300 36.10400 22.57100 1.000 41.46000 497 ARG B CA 1
ATOM 2144 C C . ARG B 2 50 ? 37.87900 37.26600 21.96100 1.000 32.99000 497 ARG B C 1
ATOM 2145 O O . ARG B 2 50 ? 38.42100 38.36500 21.79500 1.000 37.84000 497 ARG B O 1
ATOM 2153 N N . HIS B 2 51 ? 36.61000 37.03900 21.61700 1.000 25.46000 498 HIS B N 1
ATOM 2154 C CA . HIS B 2 51 ? 35.78300 38.10100 21.05700 1.000 24.85000 498 HIS B CA 1
ATOM 2155 C C . HIS B 2 51 ? 35.56000 39.22300 22.06200 1.000 33.44000 498 HIS B C 1
ATOM 2156 O O . HIS B 2 51 ? 35.41900 40.38700 21.67100 1.000 39.89000 498 HIS B O 1
ATOM 2163 N N . LEU B 2 52 ? 35.52800 38.89700 23.35700 1.000 31.70000 499 LEU B N 1
ATOM 2164 C CA . LEU B 2 52 ? 35.38400 39.93000 24.37700 1.000 34.17000 499 LEU B CA 1
ATOM 2165 C C . LEU B 2 52 ? 36.66900 40.73200 24.53700 1.000 31.88000 499 LEU B C 1
ATOM 2166 O O . LEU B 2 52 ? 36.65200 41.96500 24.44900 1.000 34.43000 499 LEU B O 1
ATOM 2171 N N . HIS B 2 53 ? 37.79300 40.04700 24.77500 1.000 31.87000 500 HIS B N 1
ATOM 2172 C CA . HIS B 2 53 ? 39.06000 40.74500 24.97800 1.000 37.87000 500 HIS B CA 1
ATOM 2173 C C . HIS B 2 53 ? 39.45600 41.56100 23.75600 1.000 42.83000 500 HIS B C 1
ATOM 2174 O O . HIS B 2 53 ? 40.12600 42.59200 23.88800 1.000 34.05000 500 HIS B O 1
ATOM 2181 N N . GLU B 2 54 ? 39.05600 41.11800 22.56300 1.000 33.85000 501 GLU B N 1
ATOM 2182 C CA . GLU B 2 54 ? 39.37400 41.86500 21.35100 1.000 27.63000 501 GLU B CA 1
ATOM 2183 C C . GLU B 2 54 ? 38.63500 43.19800 21.31900 1.000 32.86000 501 GLU B C 1
ATOM 2184 O O . GLU B 2 54 ? 39.18700 44.20900 20.87000 1.000 32.76000 501 GLU B O 1
ATOM 2190 N N . TYR B 2 55 ? 37.38900 43.22400 21.79900 1.000 45.78000 502 TYR B N 1
ATOM 2191 C CA . TYR B 2 55 ? 36.65700 44.48300 21.89700 1.000 31.82000 502 TYR B CA 1
ATOM 2192 C C . TYR B 2 55 ? 37.15600 45.33100 23.06000 1.000 28.21000 502 TYR B C 1
ATOM 2193 O O . TYR B 2 55 ? 37.29800 46.55100 22.92100 1.000 30.99000 502 TYR B O 1
ATOM 2202 N N . MET B 2 56 ? 37.42800 44.70900 24.21200 1.000 29.53000 503 MET B N 1
ATOM 2203 C CA . MET B 2 56 ? 37.93400 45.46800 25.35200 1.000 33.03000 503 MET B CA 1
ATOM 2204 C C . MET B 2 56 ? 39.29900 46.07100 25.05900 1.000 26.56000 503 MET B C 1
ATOM 2205 O O . MET B 2 56 ? 39.64900 47.11700 25.61800 1.000 45.44000 503 MET B O 1
ATOM 2210 N N . GLU B 2 57 ? 40.08100 45.43300 24.18700 1.000 46.06000 504 GLU B N 1
ATOM 2211 C CA . GLU B 2 57 ? 41.36700 46.00200 23.79900 1.000 44.70000 504 GLU B CA 1
ATOM 2212 C C . GLU B 2 57 ? 41.17900 47.21100 22.88900 1.000 40.79000 504 GLU B C 1
ATOM 2213 O O . GLU B 2 57 ? 41.93700 48.18300 22.97600 1.000 34.64000 504 GLU B O 1
ATOM 2219 N N . MET B 2 58 ? 40.16600 47.17400 22.01800 1.000 30.57000 505 MET B N 1
ATOM 2220 C CA . MET B 2 58 ? 39.89200 48.32000 21.15700 1.000 35.64000 505 MET B CA 1
ATOM 2221 C C . MET B 2 58 ? 39.47200 49.53600 21.97200 1.000 44.72000 505 MET B C 1
ATOM 2222 O O . MET B 2 58 ? 39.91800 50.65700 21.69900 1.000 50.94000 505 MET B O 1
ATOM 2227 N N . CYS B 2 59 ? 38.60700 49.33800 22.97100 1.000 46.56000 506 CYS B N 1
ATOM 2228 C CA . CYS B 2 59 ? 38.22700 50.44000 23.84700 1.000 35.62000 506 CYS B CA 1
ATOM 2229 C C . CYS B 2 59 ? 39.42300 50.97900 24.61800 1.000 33.14000 506 CYS B C 1
ATOM 2230 O O . CYS B 2 59 ? 39.51600 52.19100 24.84200 1.000 44.17000 506 CYS B O 1
ATOM 2233 N N . SER B 2 60 ? 40.34400 50.10400 25.02400 1.000 30.85000 507 SER B N 1
ATOM 2234 C CA . SER B 2 60 ? 41.49400 50.55500 25.79700 1.000 41.35000 507 SER B CA 1
ATOM 2235 C C . SER B 2 60 ? 42.45100 51.38100 24.94800 1.000 44.04000 507 SER B C 1
ATOM 2236 O O . SER B 2 60 ? 43.14100 52.26200 25.47500 1.000 44.87000 507 SER B O 1
ATOM 2239 N N . MET B 2 61 ? 42.50400 51.11900 23.64000 1.000 48.01000 508 MET B N 1
ATOM 2240 C CA . MET B 2 61 ? 43.40400 51.86100 22.76700 1.000 51.39000 508 MET B CA 1
ATOM 2241 C C . MET B 2 61 ? 42.81300 53.19700 22.33600 1.000 40.25000 508 MET B C 1
ATOM 2242 O O . MET B 2 61 ? 43.55800 54.16500 22.15100 1.000 33.97000 508 MET B O 1
ATOM 2247 N N . LYS B 2 62 ? 41.49100 53.27600 22.18200 1.000 34.39000 509 LYS B N 1
ATOM 2248 C CA . LYS B 2 62 ? 40.84800 54.50600 21.73800 1.000 25.50000 509 LYS B CA 1
ATOM 2249 C C . LYS B 2 62 ? 40.71900 55.55100 22.84000 1.000 32.05000 509 LYS B C 1
ATOM 2250 O O . LYS B 2 62 ? 40.19100 56.63600 22.57400 1.000 36.38000 509 LYS B O 1
ATOM 2256 N N . ARG B 2 63 ? 41.18100 55.26000 24.05900 1.000 32.76000 510 ARG B N 1
ATOM 2257 C CA . ARG B 2 63 ? 41.05000 56.22600 25.14700 1.000 35.16000 510 ARG B CA 1
ATOM 2258 C C . ARG B 2 63 ? 41.82300 57.50600 24.85200 1.000 35.23000 510 ARG B C 1
ATOM 2259 O O . ARG B 2 63 ? 41.37800 58.60300 25.20800 1.000 44.47000 510 ARG B O 1
ATOM 2267 N N . GLY B 2 64 ? 42.98800 57.38500 24.21100 1.000 36.74000 511 GLY B N 1
ATOM 2268 C CA . GLY B 2 64 ? 43.75900 58.57100 23.87400 1.000 19.67000 511 GLY B CA 1
ATOM 2269 C C . GLY B 2 64 ? 42.99500 59.52200 22.97300 1.000 30.99000 511 GLY B C 1
ATOM 2270 O O . GLY B 2 64 ? 42.99700 60.73500 23.19200 1.000 31.15000 511 GLY B O 1
ATOM 2271 N N . LEU B 2 65 ? 42.32200 58.98300 21.95200 1.000 30.00000 512 LEU B N 1
ATOM 2272 C CA . LEU B 2 65 ? 41.50600 59.82400 21.08300 1.000 17.59000 512 LEU B CA 1
ATOM 2273 C C . LEU B 2 65 ? 40.28100 60.35400 21.81400 1.000 36.48000 512 LEU B C 1
ATOM 2274 O O . LEU B 2 65 ? 39.84900 61.48500 21.56100 1.000 43.88000 512 LEU B O 1
ATOM 2279 N N . ASP B 2 66 ? 39.71000 59.55500 22.72000 1.000 33.32000 513 ASP B N 1
ATOM 2280 C CA . ASP B 2 66 ? 38.55000 60.00800 23.47900 1.000 27.65000 513 ASP B CA 1
ATOM 2281 C C . ASP B 2 66 ? 38.88200 61.24000 24.31100 1.000 40.10000 513 ASP B C 1
ATOM 2282 O O . ASP B 2 66 ? 38.11600 62.21100 24.32900 1.000 33.31000 513 ASP B O 1
ATOM 2287 N N . VAL B 2 67 ? 40.02800 61.22200 24.99600 1.000 19.50000 514 VAL B N 1
ATOM 2288 C CA . VAL B 2 67 ? 40.42000 62.35300 25.83000 1.000 25.66000 514 VAL B CA 1
ATOM 2289 C C . VAL B 2 67 ? 40.63700 63.60400 24.98300 1.000 31.91000 514 VAL B C 1
ATOM 2290 O O . VAL B 2 67 ? 40.24600 64.70900 25.37600 1.000 40.71000 514 VAL B O 1
ATOM 2294 N N . GLN B 2 68 ? 41.25300 63.45200 23.80700 1.000 39.75000 515 GLN B N 1
ATOM 2295 C CA . GLN B 2 68 ? 41.53100 64.61200 22.96400 1.000 36.75000 515 GLN B CA 1
ATOM 2296 C C . GLN B 2 68 ? 40.25000 65.20900 22.39800 1.000 33.90000 515 GLN B C 1
ATOM 2297 O O . GLN B 2 68 ? 40.09700 66.43500 22.35600 1.000 43.20000 515 GLN B O 1
ATOM 2303 N N . MET B 2 69 ? 39.32100 64.36100 21.95400 1.000 32.51000 516 MET B N 1
ATOM 2304 C CA . MET B 2 69 ? 38.07700 64.86700 21.38400 1.000 32.58000 516 MET B CA 1
ATOM 2305 C C . MET B 2 69 ? 37.24400 65.59500 22.43000 1.000 44.98000 516 MET B C 1
ATOM 2306 O O . MET B 2 69 ? 36.63000 66.62700 22.13500 1.000 47.78000 516 MET B O 1
ATOM 2311 N N . GLU B 2 70 ? 37.21400 65.07600 23.66000 1.000 55.42000 517 GLU B N 1
ATOM 2312 C CA . GLU B 2 70 ? 36.49600 65.75700 24.73200 1.000 45.18000 517 GLU B CA 1
ATOM 2313 C C . GLU B 2 70 ? 37.17300 67.07100 25.09800 1.000 54.48000 517 GLU B C 1
ATOM 2314 O O . GLU B 2 70 ? 36.49700 68.08300 25.31900 1.000 45.68000 517 GLU B O 1
ATOM 2320 N N . THR B 2 71 ? 38.50800 67.07600 25.16000 1.000 47.79000 518 THR B N 1
ATOM 2321 C CA . THR B 2 71 ? 39.23700 68.30600 25.45300 1.000 38.56000 518 THR B CA 1
ATOM 2322 C C . THR B 2 71 ? 38.96700 69.37100 24.39800 1.000 50.12000 518 THR B C 1
ATOM 2323 O O . THR B 2 71 ? 38.84600 70.55900 24.71900 1.000 60.64000 518 THR B O 1
ATOM 2327 N N . CYS B 2 72 ? 38.84800 68.96300 23.13300 1.000 48.53000 519 CYS B N 1
ATOM 2328 C CA . CYS B 2 72 ? 38.62600 69.93200 22.06500 1.000 40.96000 519 CYS B CA 1
ATOM 2329 C C . CYS B 2 72 ? 37.22100 70.51900 22.12500 1.000 51.20000 519 CYS B C 1
ATOM 2330 O O . CYS B 2 72 ? 37.03500 71.71700 21.88500 1.000 54.98000 519 CYS B O 1
ATOM 2333 N N . ARG B 2 73 ? 36.21600 69.69600 22.44000 1.000 46.05000 520 ARG B N 1
ATOM 2334 C CA . ARG B 2 73 ? 34.85400 70.21300 22.51400 1.000 57.87000 520 ARG B CA 1
ATOM 2335 C C . ARG B 2 73 ? 34.65300 71.13200 23.71300 1.000 63.19000 520 ARG B C 1
ATOM 2336 O O . ARG B 2 73 ? 33.73200 71.95500 23.70000 1.000 68.37000 520 ARG B O 1
ATOM 2344 N N . ARG B 2 74 ? 35.49300 71.01200 24.74400 1.000 56.07000 521 ARG B N 1
ATOM 2345 C CA . ARG B 2 74 ? 35.42900 71.95100 25.85700 1.000 63.32000 521 ARG B CA 1
ATOM 2346 C C . ARG B 2 74 ? 35.90800 73.33800 25.44400 1.000 74.33000 521 ARG B C 1
ATOM 2347 O O . ARG B 2 74 ? 35.39600 74.34400 25.94800 1.000 88.04000 521 ARG B O 1
ATOM 2355 N N . LEU B 2 75 ? 36.87800 73.41200 24.53000 1.000 56.63000 522 LEU B N 1
ATOM 2356 C CA . LEU B 2 75 ? 37.36200 74.69800 24.04200 1.000 50.71000 522 LEU B CA 1
ATOM 2357 C C . LEU B 2 75 ? 36.42400 75.33300 23.02600 1.000 52.04000 522 LEU B C 1
ATOM 2358 O O . LEU B 2 75 ? 36.47600 76.55200 22.83400 1.000 72.65000 522 LEU B O 1
ATOM 2363 N N . ILE B 2 76 ? 35.57400 74.54400 22.37600 1.000 50.18000 523 ILE B N 1
ATOM 2364 C CA . ILE B 2 76 ? 34.71700 75.07000 21.31800 1.000 53.31000 523 ILE B CA 1
ATOM 2365 C C . ILE B 2 76 ? 33.34600 75.46700 21.85200 1.000 71.65000 523 ILE B C 1
ATOM 2366 O O . ILE B 2 76 ? 32.78100 76.48000 21.43100 1.000 90.28000 523 ILE B O 1
ATOM 2371 N N . THR B 2 77 ? 32.79100 74.69500 22.78800 1.000 74.64000 524 THR B N 1
ATOM 2372 C CA . THR B 2 77 ? 31.48100 74.99800 23.36400 1.000 81.44000 524 THR B CA 1
ATOM 2373 C C . THR B 2 77 ? 31.61500 76.06400 24.45800 1.000 88.78000 524 THR B C 1
ATOM 2374 O O . THR B 2 77 ? 31.31800 75.84600 25.63300 1.000 91.84000 524 THR B O 1
ATOM 2378 N N . GLN B 2 78 ? 32.08200 77.23900 24.04100 1.000 87.27000 525 GLN B N 1
ATOM 2379 C CA . GLN B 2 78 ? 32.24700 78.38000 24.93900 1.000 97.99000 525 GLN B CA 1
ATOM 2380 C C . GLN B 2 78 ? 32.49100 79.66700 24.15400 1.000 88.84000 525 GLN B C 1
ATOM 2381 O O . GLN B 2 78 ? 32.31900 79.70900 22.93500 1.000 81.97000 525 GLN B O 1
#

Sequence (290 aa):
MERKISRIHHLVSEPSITHFLQVSWEKTLESGFVITLTDGHSAWTGTVSESEISQEADDMAMEKGKYVGELRKALLSGAGPADVYTFNFSKESCYFFFEKNLKDVSFRLGSFNLEKVENPAEVIRELICYCLDTIAENQAKNEHLQKENERLLRDWNDVQGRFEKCVSAKEALETDLYKRFILVLNEKKKTKIRSLHNKLLNAAQEREKDIKQEGARSMEQQEDSLEKVIKDTESLFKTREKEYQETIDQIELELATAKNDMNRHLHEYMEMCSMKRGLDVQMETCRRLITQ

Organism: Homo sapiens (NCBI:txid9606)

Solvent-accessible surface area: 20600 Å² total; per-residue (Å²): 164,93,57,84,39,8,188,10,110,3,85,59,61,93,98,77,46,1,71,0,21,0,19,17,99,177,68,0,56,51,11,6,47,0,6,0,5,40,54,139,16,0,5,34,7,100,3,57,88,86,50,1,32,107,31,1,103,117,57,101,34,122,57,41,134,0,13,28,21,0,105,65,8,0,14,73,50,40,38,146,91,49,79,38,33,18,48,8,33,98,156,54,20,95,0,85,2,38,31,45,90,206,132,70,47,75,193,2,4,48,2,74,0,124,123,35,175,75,28,46,97,37,32,135,83,19,86,73,80,43,107,88,45,84,63,100,85,104,56,121,94,116,121,115,93,142,71,77,79,112,99,114,130,64,97,94,96,83,55,39,147,27,60,116,57,13,62,62,38,94,59,102,41,84,80,39,115,117,162,13,53,109,45,22,72,117,44,82,82,96,29,135,59,5,99,79,92,43,89,75,26,44,87,91,46,97,117,83,80,165,147,101,93,152,186,74,127,98,112,102,69,86,51,96,97,122,79,95,153,65,82,81,65,81,112,115,64,98,77,129,94,58,80,129,71,17,75,88,7,87,122,54,38,45,73,19,104,97,51,20,52,109,27,64,106,104,35,93,105,51,38,52,134,54,154,48,106,40,90,118,35,81,46,48,71,144,110,15,86,149

Foldseek 3Di:
DDWAKDWDAAPVHRPAIKIWIWADPPAVLQWIKIWIGRPPWIFIFTQGNVNLVVLCVVVVHDSVVLSVVCCVPRRVNDDVVFDKHWHADPVQQWIWMWTDDPPDIGGRDITRTHIDDDVVVVVVVVVVVVVVVVVVVVVVVVVVVVVVVVVVVVVVVCVVVVVVVVVVVVVVVVVVVVVVVVVVVVVVVVVVVVVVVVVVVVVVVVVVVVPPD/DPVVVVVVVVVVVVVVVVVVVVVVVVVVVVVVVVVVVVVVVVVVVVVVVVVVVVVVVVVVCVVVVVVVVVVVVVVVD

Nearest PDB structures (foldseek):
  6abo-assembly1_A-2  TM=1.005E+00  e=4.009E-33  Homo sapiens
  1fu1-assembly1_B  TM=8.100E-01  e=1.258E-28  Homo sapiens
  3ii6-assembly2_C  TM=8.433E-01  e=4.684E-28  Homo sapiens
  3mud-assembly1_B  TM=9.826E-01  e=4.897E-22  Homo sapiens
  4xa4-assembly1_B  TM=7.945E-01  e=4.404E-24  Homo sapiens

InterPro domains:
  IPR009089 XRCC4, N-terminal domain superfamily [SSF50809] (1-117)
  IPR010585 DNA repair protein XRCC4 [PTHR28559] (1-336)
  IPR014751 DNA repair protein XRCC4-like, C-terminal [G3DSA:1.20.5.370] (119-213)
  IPR038051 XRCC4-like, N-terminal domain superfamily [G3DSA:2.170.210.10] (1-118)
  IPR053961 XRCC4, N-terminal domain [PF06632] (17-113)
  IPR053962 XRCC4, coiled-coil domain [PF21924] (117-194)
  IPR053963 XRCC4, C-terminal domain [PF21925] (223-334)

B-factor: mean 42.91, std 16.1, range [10.13, 121.24]

GO terms:
  GO:1990683 DNA double-strand break attachment to nuclear envelope (P, IDA)
  GO:0030674 protein-macromolecule adaptor activity (F, IMP)
  GO:0006303 double-strand break repair via nonhomologous end joining (P, IMP)
  GO:0005958 DNA-dependent protein kinase-DNA ligase 4 complex (C, IDA)
  GO:0035861 site of double-strand break (C, IDA)
  GO:0005634 nucleus (C, IDA)
  GO:0070419 nonhomologous end joining complex (C, IDA)
  GO:1990166 protein localization to site of double-strand break (P, IDA)
  GO:0006303 double-strand break repair via nonhomologous end joining (P, IDA)
  GO:0005634 nucleus (C, EXP)
  GO:0005694 chromosome (C, EXP)
  GO:0005737 cytoplasm (C, EXP)
  GO:0070975 FHA domain binding (F, IPI)
  GO:0005515 protein binding (F, IPI)
  GO:0005654 nucleoplasm (C, TAS)
  GO:0042802 identical protein binding (F, IPI)
  GO:0006284 base-excision repair (P, IDA)
  GO:0006302 double-strand break repair (P, IDA)
  GO:0019899 enzyme binding (F, IPI)
  GO:0005654 nucleoplasm (C, IDA)

Secondary structure (DSSP, 8-state):
-EEEEEEE-BSSS-SS-EEEEEEESS-GGG-EEEEEE-SS-EEEEEE-HHHHHHHHHTTT--HHHHHHHHHHHHSS---SS-EEEEEEETTTTEEEEEEE-SS-EEEEEEEE-EEPS-HHHHHHHHHHHHHHHHHHHHHHHHHHHHHHHHHHHHHHHHHHHHHHHHHHHHHHHHHHHHHHHHHHHHHHHHHHHHHHHHHHHHHHHHHHHHHH-/--HHHHHHHHHHHHHHHHHHHHHHHHHHHHHHHHHHHHHHHHHHHHHHHHHHHHHHHHHHTHHHHHHHHHHHHHH--